Protein AF-A0A9W6W8W6-F1 (afdb_monomer)

Organism: Candida boidinii (NCBI:txid5477)

Solvent-accessible surface area (backbone atoms only — not comparable to full-atom values): 14394 Å² total; per-residue (Å²): 119,75,63,66,55,46,50,70,74,46,66,88,72,65,73,83,50,86,81,55,71,73,79,83,77,48,72,65,54,50,51,50,51,55,68,70,50,51,81,82,43,71,68,42,39,50,51,45,51,52,50,61,71,42,41,64,58,53,52,49,49,43,54,52,48,34,62,64,47,41,63,92,60,79,51,74,65,51,52,50,40,52,47,51,44,62,71,59,59,71,66,74,77,67,63,66,68,68,65,66,74,73,73,74,81,82,79,82,83,80,84,79,80,85,80,86,81,86,82,83,86,86,92,67,97,70,52,68,64,56,50,53,52,51,50,50,52,53,48,54,51,49,50,51,52,49,52,53,50,51,54,61,62,48,49,59,58,51,52,51,52,51,52,50,52,52,53,49,52,53,49,54,52,51,51,47,52,48,51,42,53,53,42,50,52,51,48,51,51,52,53,52,52,46,50,54,51,24,53,52,51,52,55,32,52,52,32,31,74,75,72,72,37,42,87,83,74,50,81,77,72,76,75,76,74,77,77,77,78,76,82,77,80,85,131

Mean predicted aligned error: 15.32 Å

Radius of gyration: 43.86 Å; Cα contacts (8 Å, |Δi|>4): 60; chains: 1; bounding box: 99×83×122 Å

InterPro domains:
  IPR028941 WHIM2 domain [PF15613] (19-52)

Sequence (235 aa):
MPIEKKLLEEKSNILLDCHDWGYIDTKEELDNLITSLSDLGEREKSLKKELLSLRAQINFSFVSRQKSLGIGIKSDDEIKLEKIINETVISESEDSSIEEENADELNDIVIISDEEEEESRPRTRRTKAVLNKRKRLVEEENERRAAKRAKRATKPAQRIAKREAKKKKQREHAEKRRLIEDSKKELELLRTSKTISSCSGWVNSLAINVFGATHYEGRPQPVKKASSKKKKSRR

Foldseek 3Di:
DVVVVLCVVVPPLRCPDPVSPDDDLDLVVLVVVLVPQDCPDPVSVVVSVVSVVCSVVVVVVSVVLCVLLVPPPDDPLLVVLVVLLVVLDDPPVVVVVLPPVPPPPPPPPDDDDDDDDDDDDDDDDPVPVVVVVVVVVVVVVVVVVVVVVVVVVVVVVVVVVVVVVSVVVVVVNVVSVVSSVVSVVVSVVVVVVSNVVSVQSVQQVVCCVPQVGGPPPPRDDPPPPPPPPPPDDDD

Secondary structure (DSSP, 8-state):
-HHHHHHHHHTT----SGGG-----SHHHHHHHHHHS-SSSHHHHHHHHHHHHHHHHHHHHHHHHHHHHTTT---HHHHHHHHHHHHT---GGGTGGGTGGGSSTT------------PPPPPSS-HHHHHHHHHHHHHHHHHHHHHHHHHHHHHHHHHHHHHHHHHHHHHHHHHHHHHHHHHHHHHHHHHHHHHHHHHHHHHHHHHHHHHSS-TTS-SPP--------------

Structure (mmCIF, N/CA/C/O backbone):
data_AF-A0A9W6W8W6-F1
#
_entry.id   AF-A0A9W6W8W6-F1
#
loop_
_atom_site.group_PDB
_atom_site.id
_atom_site.type_symbol
_atom_site.label_atom_id
_atom_site.label_alt_id
_atom_site.label_comp_id
_atom_site.label_asym_id
_atom_site.label_entity_id
_atom_site.label_seq_id
_atom_site.pdbx_PDB_ins_code
_atom_site.Cartn_x
_atom_site.Cartn_y
_atom_site.Cartn_z
_atom_site.occupancy
_atom_site.B_iso_or_equiv
_atom_site.auth_seq_id
_atom_site.auth_comp_id
_atom_site.auth_asym_id
_atom_site.auth_atom_id
_atom_site.pdbx_PDB_model_num
ATOM 1 N N . MET A 1 1 ? -30.446 32.645 13.410 1.00 52.03 1 MET A N 1
ATOM 2 C CA . MET A 1 1 ? -29.828 31.635 12.527 1.00 52.03 1 MET A CA 1
ATOM 3 C C . MET A 1 1 ? -29.232 30.523 13.389 1.00 52.03 1 MET A C 1
ATOM 5 O O . MET A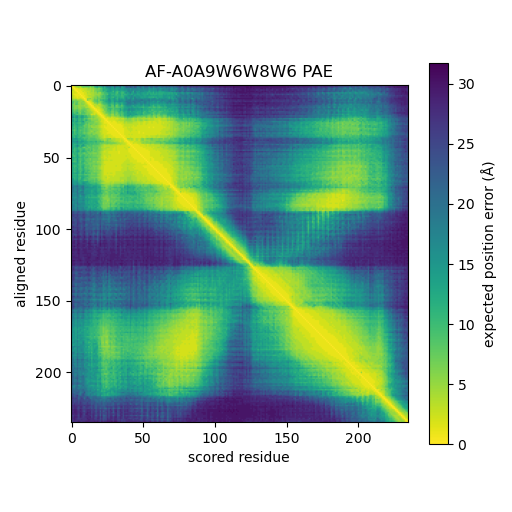 1 1 ? -28.206 30.749 14.014 1.00 52.03 1 MET A O 1
ATOM 9 N N . PRO A 1 2 ? -29.895 29.362 13.528 1.00 74.88 2 PRO A N 1
ATOM 10 C CA . PRO A 1 2 ? -29.457 28.299 14.447 1.00 74.88 2 PRO A CA 1
ATOM 11 C C . PRO A 1 2 ? -28.176 27.564 14.008 1.00 74.88 2 PRO A C 1
ATOM 13 O O . PRO A 1 2 ? -27.427 27.090 14.855 1.00 74.88 2 PRO A O 1
ATOM 16 N N . ILE A 1 3 ? -27.916 27.486 12.697 1.00 76.81 3 ILE A N 1
ATOM 17 C CA . ILE A 1 3 ? -26.790 26.729 12.117 1.00 76.81 3 ILE A CA 1
ATOM 18 C C . ILE A 1 3 ? -25.453 27.451 12.314 1.00 76.81 3 ILE A C 1
ATOM 20 O O . ILE A 1 3 ? -24.475 26.825 12.699 1.00 76.81 3 ILE A O 1
ATOM 24 N N . GLU A 1 4 ? -25.417 28.771 12.124 1.00 79.00 4 GLU A N 1
ATOM 25 C CA . GLU A 1 4 ? -24.202 29.583 12.306 1.00 79.00 4 GLU A CA 1
ATOM 26 C C . GLU A 1 4 ? -23.681 29.508 13.748 1.00 79.00 4 GLU A C 1
ATOM 28 O O . GLU A 1 4 ? -22.477 29.409 13.972 1.00 79.00 4 GLU A O 1
ATOM 33 N N . LYS A 1 5 ? -24.593 29.477 14.729 1.00 77.38 5 LYS A N 1
ATOM 34 C CA . LYS A 1 5 ? -24.242 29.318 16.145 1.00 77.38 5 LYS A CA 1
ATOM 35 C C . LYS A 1 5 ? -23.645 27.935 16.435 1.00 77.38 5 LYS A C 1
ATOM 37 O O . LYS A 1 5 ? -22.618 27.859 17.099 1.00 77.38 5 LYS A O 1
ATOM 42 N N . LYS A 1 6 ? -24.233 26.866 15.882 1.00 71.12 6 LYS A N 1
ATOM 43 C CA . LYS A 1 6 ? -23.664 25.509 15.967 1.00 71.12 6 LYS A CA 1
ATOM 44 C C . LYS A 1 6 ? -22.277 25.419 15.330 1.00 71.12 6 LYS A C 1
ATOM 46 O O . LYS A 1 6 ? -21.386 24.812 15.911 1.00 71.12 6 LYS A O 1
ATOM 51 N N . LEU A 1 7 ? -22.079 26.070 14.182 1.00 79.00 7 LEU A N 1
ATOM 52 C CA . LEU A 1 7 ? -20.792 26.098 13.480 1.00 79.00 7 LEU A CA 1
ATOM 53 C C . LEU A 1 7 ? -19.669 26.699 14.346 1.00 79.00 7 LEU A C 1
ATOM 55 O O . LEU A 1 7 ? -18.543 26.208 14.353 1.00 79.00 7 LEU A O 1
ATOM 59 N N . LEU A 1 8 ? -19.994 27.762 15.087 1.00 78.06 8 LEU A N 1
ATOM 60 C CA . LEU A 1 8 ? -19.076 28.451 15.997 1.00 78.06 8 LEU A CA 1
ATOM 61 C C . LEU A 1 8 ? -18.769 27.642 17.268 1.00 78.06 8 LEU A C 1
ATOM 63 O O . LEU A 1 8 ? -17.643 27.706 17.763 1.00 78.06 8 LEU A O 1
ATOM 67 N N . GLU A 1 9 ? -19.746 26.897 17.790 1.00 76.44 9 GLU A N 1
ATOM 68 C CA . GLU A 1 9 ? -19.611 26.114 19.027 1.00 76.44 9 GLU A CA 1
ATOM 69 C C . GLU A 1 9 ? -18.906 24.760 18.801 1.00 76.44 9 GLU A C 1
ATOM 71 O O . GLU A 1 9 ? -18.021 24.401 19.577 1.00 76.44 9 GLU A O 1
ATOM 76 N N . GLU A 1 10 ? -19.231 24.030 17.727 1.00 70.19 10 GLU A N 1
ATOM 77 C CA . GLU A 1 10 ? -18.771 22.644 17.489 1.00 70.19 10 GLU A CA 1
ATOM 78 C C . GLU A 1 10 ? -17.530 22.539 16.563 1.00 70.19 10 GLU A C 1
ATOM 80 O O . GLU A 1 10 ? -16.952 21.460 16.407 1.00 70.19 10 GLU A O 1
ATOM 85 N N . LYS A 1 11 ? -17.068 23.664 15.990 1.00 69.00 11 LYS A N 1
ATOM 86 C CA . LYS A 1 11 ? -15.881 23.807 15.116 1.00 69.00 11 LYS A CA 1
ATOM 87 C C . LYS A 1 11 ? -15.801 22.800 13.955 1.00 69.00 11 LYS A C 1
ATOM 89 O O . LYS A 1 11 ? -16.235 23.122 12.856 1.00 69.00 11 LYS A O 1
ATOM 94 N N . SER A 1 12 ? -15.173 21.637 14.155 1.00 63.88 12 SER A N 1
ATOM 95 C CA . SER A 1 12 ? -14.859 20.653 13.101 1.00 63.88 12 SER A CA 1
ATOM 96 C C . SER A 1 12 ? -15.750 19.411 13.112 1.00 63.88 12 SER A C 1
ATOM 98 O O . SER A 1 12 ? -15.731 18.664 12.142 1.00 63.88 12 SER A O 1
ATOM 100 N N . ASN A 1 13 ? -16.520 19.188 14.181 1.00 61.84 13 ASN A N 1
ATOM 101 C CA . ASN A 1 13 ? -17.310 17.966 14.377 1.00 61.84 13 ASN A CA 1
ATOM 102 C C . ASN A 1 13 ? -18.810 18.268 14.357 1.00 61.84 13 ASN A C 1
ATOM 104 O O . ASN A 1 13 ? -19.562 17.816 15.219 1.00 61.84 13 ASN A O 1
ATOM 108 N N . ILE A 1 14 ? -19.238 19.089 13.403 1.00 73.56 14 ILE A N 1
ATOM 109 C CA . ILE A 1 14 ? -20.645 19.449 13.277 1.00 73.56 14 ILE A CA 1
ATOM 110 C C . ILE A 1 14 ? -21.339 18.287 12.581 1.00 73.56 14 ILE A C 1
ATOM 112 O O . ILE A 1 14 ? -21.022 17.966 11.439 1.00 73.56 14 ILE A O 1
ATOM 116 N N . LEU A 1 15 ? -22.282 17.665 13.279 1.00 72.50 15 LEU A N 1
ATOM 117 C CA . LEU A 1 15 ? -23.102 16.591 12.729 1.00 72.50 15 LEU A CA 1
ATOM 118 C C . LEU A 1 15 ? -24.244 17.220 11.917 1.00 72.50 15 LEU A C 1
ATOM 120 O O . LEU A 1 15 ? -25.294 17.558 12.475 1.00 72.50 15 LEU A O 1
ATOM 124 N N . LEU A 1 16 ? -24.017 17.455 10.624 1.00 76.31 16 LEU A N 1
ATOM 125 C CA . LEU A 1 16 ? -24.992 18.051 9.705 1.00 76.31 16 LEU A CA 1
ATOM 126 C C . LEU A 1 16 ? -25.799 16.985 8.963 1.00 76.31 16 LEU A C 1
ATOM 128 O O . LEU A 1 16 ? -26.996 17.174 8.746 1.00 76.31 16 LEU A O 1
ATOM 132 N N . ASP A 1 17 ? -25.161 15.874 8.612 1.00 75.88 17 ASP A N 1
ATOM 133 C CA . ASP A 1 17 ? -25.745 14.774 7.858 1.00 75.88 17 ASP A CA 1
ATOM 134 C C . ASP A 1 17 ? -25.694 13.452 8.643 1.00 75.88 17 ASP A C 1
ATOM 136 O O . ASP A 1 17 ? -24.928 13.259 9.589 1.00 75.88 17 ASP A O 1
ATOM 140 N N . CYS A 1 18 ? -26.515 12.490 8.232 1.00 70.25 18 CYS A N 1
ATOM 141 C CA . CYS A 1 18 ? -26.500 11.124 8.749 1.00 70.25 18 CYS A CA 1
ATOM 142 C C . CYS A 1 18 ? -25.154 10.414 8.524 1.00 70.25 18 CYS A C 1
ATOM 144 O O . CYS A 1 18 ? -24.853 9.448 9.219 1.00 70.25 18 CYS A O 1
ATOM 146 N N . HIS A 1 19 ? -24.345 10.894 7.577 1.00 58.81 19 HIS A N 1
ATOM 147 C CA . HIS A 1 19 ? -23.001 10.386 7.293 1.00 58.81 19 HIS A CA 1
ATOM 148 C C . HIS A 1 19 ? -21.938 10.943 8.250 1.00 58.81 19 HIS A C 1
ATOM 150 O O . HIS A 1 19 ? -20.866 10.354 8.361 1.00 58.81 19 HIS A O 1
ATOM 156 N N . ASP A 1 20 ? -22.248 12.012 8.989 1.00 64.94 20 ASP A N 1
ATOM 157 C CA . ASP A 1 20 ? -21.331 12.594 9.976 1.00 64.94 20 ASP A CA 1
ATOM 158 C C . ASP A 1 20 ? -21.318 11.794 11.289 1.00 64.94 20 ASP A C 1
ATOM 160 O O . ASP A 1 20 ? -20.467 12.001 12.154 1.00 64.94 20 ASP A O 1
ATOM 164 N N . TRP A 1 21 ? -22.245 10.840 11.441 1.00 68.50 21 TRP A N 1
ATOM 165 C CA . TRP A 1 21 ? -22.268 9.899 12.556 1.00 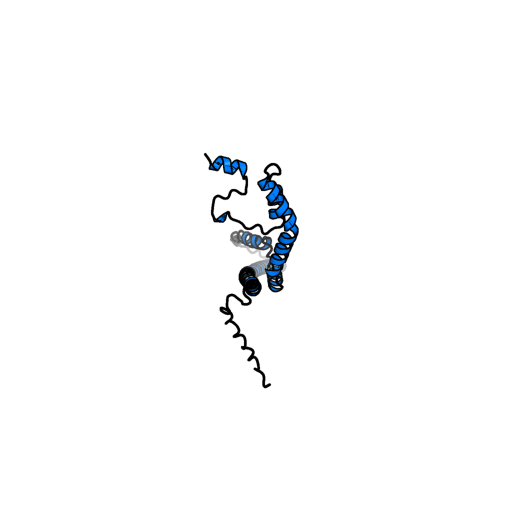68.50 21 TRP A CA 1
ATOM 166 C C . TRP A 1 21 ? -21.116 8.898 12.411 1.00 68.50 21 TRP A C 1
ATOM 168 O O . TRP A 1 21 ? -21.255 7.831 11.816 1.00 68.50 21 TRP A O 1
ATOM 178 N N . GLY A 1 22 ? -19.960 9.267 12.959 1.00 67.75 22 GLY A N 1
ATOM 179 C CA . GLY A 1 22 ? -18.769 8.424 13.021 1.00 67.75 22 GLY A CA 1
ATOM 180 C C . GLY A 1 22 ? -18.704 7.545 14.273 1.00 67.75 22 GLY A C 1
ATOM 181 O O . GLY A 1 22 ? -19.307 7.838 15.308 1.00 67.75 22 GLY A O 1
ATOM 182 N N . TYR A 1 23 ? -17.922 6.469 14.186 1.00 78.56 23 TYR A N 1
ATOM 183 C CA . TYR A 1 23 ? -17.499 5.681 15.344 1.00 78.56 23 TYR A CA 1
ATOM 184 C C . TYR A 1 23 ? -16.150 6.193 15.849 1.00 78.56 23 TYR A C 1
ATOM 186 O O . TYR A 1 23 ? -15.291 6.553 15.049 1.00 78.56 23 TYR A O 1
ATOM 194 N N . ILE A 1 24 ? -15.962 6.195 17.170 1.00 84.94 24 ILE A N 1
ATOM 195 C CA . ILE A 1 24 ? -14.654 6.440 17.786 1.00 84.94 24 ILE A CA 1
ATOM 196 C C . ILE A 1 24 ? -13.857 5.148 17.678 1.00 84.94 24 ILE A C 1
ATOM 198 O O . ILE A 1 24 ? -14.149 4.183 18.390 1.00 84.94 24 ILE A O 1
ATOM 202 N N . ASP A 1 25 ? -12.868 5.142 16.792 1.00 83.12 25 ASP A N 1
ATOM 203 C CA . ASP A 1 25 ? -12.072 3.950 16.482 1.00 83.12 25 ASP A CA 1
ATOM 204 C C . ASP A 1 25 ? -10.602 4.107 16.906 1.00 83.12 25 ASP A C 1
ATOM 206 O O . ASP A 1 25 ? -9.867 3.112 16.976 1.00 83.12 25 ASP A O 1
ATOM 210 N N . THR A 1 26 ? -10.167 5.327 17.246 1.00 87.94 26 THR A N 1
ATOM 211 C CA . THR A 1 26 ? -8.813 5.594 17.744 1.00 87.94 26 THR A CA 1
ATOM 212 C C . THR A 1 26 ? -8.789 5.990 19.221 1.00 87.94 26 THR A C 1
ATOM 214 O O . THR A 1 26 ? -9.735 6.537 19.791 1.00 87.94 26 THR A O 1
ATOM 217 N N . LYS A 1 27 ? -7.656 5.705 19.874 1.00 92.19 27 LYS A N 1
ATOM 218 C CA . LYS A 1 27 ? -7.427 6.101 21.273 1.00 92.19 27 LYS A CA 1
ATOM 219 C C . LYS A 1 27 ? -7.397 7.623 21.423 1.00 92.19 27 LYS A C 1
ATOM 221 O O . LYS A 1 27 ? -7.859 8.149 22.427 1.00 92.19 27 LYS A O 1
ATOM 226 N N . GLU A 1 28 ? -6.867 8.304 20.413 1.00 92.19 28 GLU A N 1
ATOM 227 C CA . GLU A 1 28 ? -6.744 9.759 20.372 1.00 92.19 28 GLU A CA 1
ATOM 228 C C . GLU A 1 28 ? -8.120 10.424 20.299 1.00 92.19 28 GLU A C 1
ATOM 230 O O . GLU A 1 28 ? -8.391 11.346 21.060 1.00 92.19 28 GLU A O 1
ATOM 235 N N . GLU A 1 29 ? -9.029 9.910 19.468 1.00 89.75 29 GLU A N 1
ATOM 236 C CA . GLU A 1 29 ? -10.419 10.380 19.416 1.00 89.75 29 GLU A CA 1
ATOM 237 C C . GLU A 1 29 ? -11.147 10.196 20.752 1.00 89.75 29 GLU A C 1
ATOM 239 O O . GLU A 1 29 ? -11.872 11.093 21.184 1.00 89.75 29 GLU A O 1
ATOM 244 N N . LEU A 1 30 ? -10.935 9.067 21.437 1.00 93.12 30 LEU A N 1
ATOM 245 C CA . LEU A 1 30 ? -11.512 8.839 22.764 1.00 93.12 30 LEU A CA 1
ATOM 246 C C . LEU A 1 30 ? -10.983 9.853 23.788 1.00 93.12 30 LEU A C 1
ATOM 248 O O . LEU A 1 30 ? -11.748 10.383 24.594 1.00 93.12 30 LEU A O 1
ATOM 252 N N . ASP A 1 31 ? -9.686 10.144 23.753 1.00 93.56 31 ASP A N 1
ATOM 253 C CA . ASP A 1 31 ? -9.069 11.124 24.646 1.00 93.56 31 ASP A CA 1
ATOM 254 C C . ASP A 1 31 ? -9.542 12.554 24.325 1.00 93.56 31 ASP A C 1
ATOM 256 O O . ASP A 1 31 ? -9.835 13.337 25.236 1.00 93.56 31 ASP A O 1
ATOM 260 N N . ASN A 1 32 ? -9.720 12.874 23.043 1.00 91.69 32 ASN A N 1
ATOM 261 C CA . ASN A 1 32 ? -10.315 14.130 22.588 1.00 91.69 32 ASN A CA 1
ATOM 262 C C . ASN A 1 32 ? -11.768 14.270 23.069 1.00 91.69 32 ASN A C 1
ATOM 264 O O . ASN A 1 32 ? -12.162 15.328 23.557 1.00 91.69 32 ASN A O 1
ATOM 268 N N . LEU A 1 33 ? -12.555 13.190 23.032 1.00 90.06 33 LEU A N 1
ATOM 269 C CA . LEU A 1 33 ? -13.905 13.189 23.591 1.00 90.06 33 LEU A CA 1
ATOM 270 C C . LEU A 1 33 ? -13.876 13.471 25.100 1.00 90.06 33 LEU A C 1
ATOM 272 O O . LEU A 1 33 ? -14.587 14.354 25.576 1.00 90.06 33 LEU A O 1
ATOM 276 N N . ILE A 1 34 ? -13.024 12.775 25.858 1.00 93.12 34 ILE A N 1
ATOM 277 C CA . ILE A 1 34 ? -12.916 12.949 27.318 1.00 93.12 34 ILE A CA 1
ATOM 278 C C . ILE A 1 34 ? -12.494 14.380 27.682 1.00 93.12 34 ILE A C 1
ATOM 280 O O . ILE A 1 34 ? -12.977 14.931 28.673 1.00 93.12 34 ILE A O 1
ATOM 284 N N . THR A 1 35 ? -11.596 14.980 26.898 1.00 92.94 35 THR A N 1
ATOM 285 C CA . THR A 1 35 ? -11.140 16.364 27.098 1.00 92.94 35 THR A CA 1
ATOM 286 C C . THR A 1 35 ? -12.181 17.402 26.685 1.00 92.94 35 THR A C 1
ATOM 288 O O . THR A 1 35 ? -12.246 18.450 27.321 1.00 92.94 35 THR A O 1
ATOM 291 N N . SER A 1 36 ? -13.028 17.109 25.693 1.00 90.62 36 SER A N 1
ATOM 292 C CA . SER A 1 36 ? -14.124 18.001 25.286 1.00 90.62 36 SER A CA 1
ATOM 293 C C . SER A 1 36 ? -15.278 18.085 26.295 1.00 90.62 36 SER A C 1
ATOM 295 O O . SER A 1 36 ? -16.007 19.074 26.294 1.00 90.62 36 SER A O 1
ATOM 297 N N . LEU A 1 37 ? -15.443 17.084 27.171 1.00 90.56 37 LEU A N 1
ATOM 298 C CA . LEU A 1 37 ? -16.492 17.084 28.196 1.00 90.56 37 LEU A CA 1
ATOM 299 C C . LEU A 1 37 ? -16.177 18.095 29.306 1.00 90.56 37 LEU A C 1
ATOM 301 O O . LEU A 1 37 ? -15.096 18.051 29.913 1.00 90.56 37 LEU A O 1
ATOM 305 N N . SER A 1 38 ? -17.137 18.977 29.609 1.00 88.75 38 SER A N 1
ATOM 306 C CA . SER A 1 38 ? -16.955 20.023 30.614 1.00 88.75 38 SER A CA 1
ATOM 307 C C . SER A 1 38 ? -17.013 19.463 32.038 1.00 88.75 38 SER A C 1
ATOM 309 O O . SER A 1 38 ? -17.735 18.514 32.347 1.00 88.75 38 SER A O 1
ATOM 311 N N . ASP A 1 39 ? -16.258 20.088 32.942 1.00 89.50 39 ASP A N 1
ATOM 312 C CA . ASP A 1 39 ? -16.245 19.721 34.365 1.00 89.50 39 ASP A CA 1
ATOM 313 C C . ASP A 1 39 ? -17.328 20.444 35.187 1.00 89.50 39 ASP A C 1
ATOM 315 O O . ASP A 1 39 ? -17.513 20.147 36.372 1.00 89.50 39 ASP A O 1
ATOM 319 N N . LEU A 1 40 ? -18.034 21.397 34.566 1.00 88.44 40 LEU A N 1
ATOM 320 C CA . LEU A 1 40 ? -19.011 22.271 35.220 1.00 88.44 40 LEU A CA 1
ATOM 321 C C . LEU A 1 40 ? -20.412 21.647 35.286 1.00 88.44 40 LEU A C 1
ATOM 323 O O . LEU A 1 40 ? -21.134 21.878 36.253 1.00 88.44 40 LEU A O 1
ATOM 327 N N . GLY A 1 41 ? -20.802 20.845 34.291 1.00 92.31 41 GLY A N 1
ATOM 328 C CA . GLY A 1 41 ? -22.102 20.173 34.274 1.00 92.31 41 GLY A CA 1
ATOM 329 C C . GLY A 1 41 ? -22.093 18.872 35.078 1.00 92.31 41 GLY A C 1
ATOM 330 O O . GLY A 1 41 ? -21.267 18.000 34.828 1.00 92.31 41 GLY A O 1
ATOM 331 N N . GLU A 1 42 ? -23.043 18.677 36.000 1.00 92.06 42 GLU A N 1
ATOM 332 C CA . GLU A 1 42 ? -23.135 17.439 36.800 1.00 92.06 42 GLU A CA 1
ATOM 333 C C . GLU A 1 42 ? -23.263 16.179 35.930 1.00 92.06 42 GLU A C 1
ATOM 335 O O . GLU A 1 42 ? -22.603 15.169 36.186 1.00 92.06 42 GLU A O 1
ATOM 340 N N . ARG A 1 43 ? -24.062 16.259 34.857 1.00 91.75 43 ARG A N 1
ATOM 341 C CA . ARG A 1 43 ? -24.253 15.164 33.896 1.00 91.75 43 ARG A CA 1
ATOM 342 C C . ARG A 1 43 ? -22.967 14.830 33.142 1.00 91.75 43 ARG A C 1
ATOM 344 O O . ARG A 1 43 ? -22.587 13.664 33.077 1.00 91.75 43 ARG A O 1
ATOM 351 N N . GLU A 1 44 ? -22.299 15.838 32.587 1.00 92.31 44 GLU A N 1
ATOM 352 C CA . GLU A 1 44 ? -21.053 15.656 31.831 1.00 92.31 44 GLU A CA 1
ATOM 353 C C . GLU A 1 44 ? -19.926 15.159 32.728 1.00 92.31 44 GLU A C 1
ATOM 355 O O . GLU A 1 44 ? -19.195 14.244 32.360 1.00 92.31 44 GLU A O 1
ATOM 360 N N . LYS A 1 45 ? -19.853 15.668 33.958 1.00 93.69 45 LYS A N 1
ATOM 361 C CA . LYS A 1 45 ? -18.912 15.211 34.976 1.00 93.69 45 LYS A CA 1
ATOM 362 C C . LYS A 1 45 ? -19.134 13.746 35.352 1.00 93.69 45 LYS A C 1
ATOM 364 O O . LYS A 1 45 ? -18.157 13.020 35.537 1.00 93.69 45 LYS A O 1
ATOM 369 N N . SER A 1 46 ? -20.388 13.298 35.470 1.00 95.38 46 SER A N 1
ATOM 370 C CA . SER A 1 46 ? -20.697 11.876 35.687 1.00 95.38 46 SER A CA 1
ATOM 371 C C . SER A 1 46 ? -20.244 11.031 34.498 1.00 95.38 46 SER A C 1
ATOM 373 O O . SER A 1 46 ? -19.509 10.062 34.680 1.00 95.38 46 SER A O 1
ATOM 375 N N . LEU A 1 47 ? -20.588 11.453 33.277 1.00 93.94 47 LEU A N 1
ATOM 376 C CA . LEU A 1 47 ? -20.202 10.762 32.046 1.00 93.94 47 LEU A CA 1
ATOM 377 C C . LEU A 1 47 ? -18.677 10.669 31.893 1.00 93.94 47 LEU A C 1
ATOM 379 O O . LEU A 1 47 ? -18.144 9.610 31.576 1.00 93.94 47 LEU A O 1
ATOM 383 N N . LYS A 1 48 ? -17.955 11.754 32.179 1.00 95.19 48 LYS A N 1
ATOM 384 C CA . LYS A 1 48 ? -16.491 11.805 32.136 1.00 95.19 48 LYS A CA 1
ATOM 385 C C . LYS A 1 48 ? -15.864 10.813 33.115 1.00 95.19 48 LYS A C 1
ATOM 387 O O . LYS A 1 48 ? -14.907 10.132 32.757 1.00 95.19 48 LYS A O 1
ATOM 392 N N . LYS A 1 49 ? -16.410 10.678 34.330 1.00 95.62 49 LYS A N 1
ATOM 393 C CA . LYS A 1 49 ? -15.953 9.676 35.311 1.00 95.62 49 LYS A CA 1
ATOM 394 C C . LYS A 1 49 ? -16.186 8.247 34.824 1.00 95.62 49 LYS A C 1
ATOM 396 O O . LYS A 1 49 ? -15.285 7.419 34.943 1.00 95.62 49 LYS A O 1
ATOM 401 N N . GLU A 1 50 ? -17.362 7.965 34.272 1.00 95.75 50 GLU A N 1
ATOM 402 C CA . GLU A 1 50 ? -17.685 6.648 33.712 1.00 95.75 50 GLU A CA 1
ATOM 403 C C . GLU A 1 50 ? -16.765 6.299 32.536 1.00 95.75 50 GLU A C 1
ATOM 405 O O . GLU A 1 50 ? -16.164 5.224 32.520 1.00 95.75 50 GLU A O 1
ATOM 410 N N . LEU A 1 51 ? -16.567 7.233 31.600 1.00 94.06 51 LEU A N 1
ATOM 411 C CA . LEU A 1 51 ? -15.646 7.062 30.476 1.00 94.06 51 LEU A CA 1
ATOM 412 C C . LEU A 1 51 ? -14.207 6.842 30.943 1.00 94.06 51 LEU A C 1
ATOM 414 O O . LEU A 1 51 ? -13.532 5.960 30.422 1.00 94.06 51 LEU A O 1
ATOM 418 N N . LEU A 1 52 ? -13.739 7.581 31.953 1.00 95.25 52 LEU A N 1
ATOM 419 C CA . LEU A 1 52 ? -12.413 7.366 32.538 1.00 95.25 52 LEU A CA 1
ATOM 420 C C . LEU A 1 52 ? -12.282 5.976 33.171 1.00 95.25 52 LEU A C 1
ATOM 422 O O . LEU A 1 52 ? -11.250 5.330 32.996 1.00 95.25 52 LEU A O 1
ATOM 426 N N . SER A 1 53 ? -13.325 5.494 33.852 1.00 96.56 53 SER A N 1
ATOM 427 C CA . SER A 1 53 ? -13.355 4.141 34.420 1.00 96.56 53 SER A CA 1
ATOM 428 C C . SER A 1 53 ? -13.315 3.056 33.339 1.00 96.56 53 SER A C 1
ATOM 430 O O . SER A 1 53 ? -12.655 2.034 33.516 1.00 96.56 53 SER A O 1
ATOM 432 N N . LEU A 1 54 ? -14.011 3.263 32.218 1.00 96.00 54 LEU A N 1
ATOM 433 C CA . LEU A 1 54 ?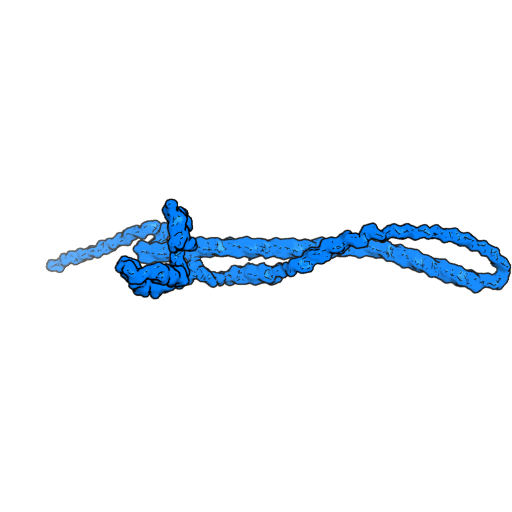 -14.085 2.304 31.112 1.00 96.00 54 LEU A CA 1
ATOM 434 C C . LEU A 1 54 ? -12.955 2.459 30.085 1.00 96.00 54 LEU A C 1
ATOM 436 O O . LEU A 1 54 ? -12.771 1.572 29.252 1.00 96.00 54 LEU A O 1
ATOM 440 N N . ARG A 1 55 ? -12.157 3.531 30.149 1.00 95.12 55 ARG A N 1
ATOM 441 C CA . ARG A 1 55 ? -11.112 3.865 29.166 1.00 95.12 55 ARG A CA 1
ATOM 442 C C . ARG A 1 55 ? -10.177 2.696 28.879 1.00 95.12 55 ARG A C 1
ATOM 444 O O . ARG A 1 55 ? -9.888 2.410 27.721 1.00 95.12 55 ARG A O 1
ATOM 451 N N . ALA A 1 56 ? -9.723 1.991 29.915 1.00 93.06 56 ALA A N 1
ATOM 452 C CA . ALA A 1 56 ? -8.833 0.842 29.753 1.00 93.06 56 ALA A CA 1
ATOM 453 C C . ALA A 1 56 ? -9.509 -0.320 29.003 1.00 93.06 56 ALA A C 1
ATOM 455 O O . ALA A 1 56 ? -8.907 -0.907 28.105 1.00 93.06 56 ALA A O 1
ATOM 456 N N . GLN A 1 57 ? -10.770 -0.616 29.329 1.00 93.75 57 GLN A N 1
ATOM 457 C CA . GLN A 1 57 ? -11.552 -1.665 28.674 1.00 93.75 57 GLN A CA 1
ATOM 458 C C . GLN A 1 57 ? -11.850 -1.312 27.212 1.00 93.75 57 GLN A C 1
ATOM 460 O O . GLN A 1 57 ? -11.695 -2.158 26.332 1.00 93.75 57 GLN A O 1
ATOM 465 N N . ILE A 1 58 ? -12.219 -0.059 26.942 1.00 92.62 58 ILE A N 1
ATOM 466 C CA . ILE A 1 58 ? -12.463 0.438 25.585 1.00 92.62 58 ILE A CA 1
ATOM 467 C C . ILE A 1 58 ? -11.165 0.369 24.769 1.00 92.62 58 ILE A C 1
ATOM 469 O O . ILE A 1 58 ? -11.151 -0.226 23.694 1.00 92.62 58 ILE A O 1
ATOM 473 N N . ASN A 1 59 ? -10.043 0.845 25.314 1.00 93.31 59 ASN A N 1
ATOM 474 C CA . ASN A 1 59 ? -8.737 0.758 24.656 1.00 93.31 59 ASN A CA 1
ATOM 475 C C . ASN A 1 59 ? -8.315 -0.687 24.367 1.00 93.31 59 ASN A C 1
ATOM 477 O O . ASN A 1 59 ? -7.761 -0.967 23.302 1.00 93.31 59 ASN A O 1
ATOM 481 N N . PHE A 1 60 ? -8.579 -1.610 25.292 1.00 91.56 60 PHE A N 1
ATOM 482 C CA . PHE A 1 60 ? -8.356 -3.034 25.064 1.00 91.56 60 PHE A CA 1
ATOM 483 C C . PHE A 1 60 ? -9.233 -3.558 23.921 1.00 91.56 60 PHE A C 1
ATOM 485 O O . PHE A 1 60 ? -8.743 -4.279 23.050 1.00 91.56 60 PHE A O 1
ATOM 492 N N . SER A 1 61 ? -10.505 -3.153 23.877 1.00 88.44 61 SER A N 1
ATOM 493 C CA . SER A 1 61 ? -11.419 -3.525 22.797 1.00 88.44 61 SER A CA 1
ATOM 494 C C . SER A 1 61 ? -10.954 -3.001 21.433 1.00 88.44 61 SER A C 1
ATOM 496 O O . SER A 1 61 ? -10.984 -3.760 20.466 1.00 88.44 61 SER A O 1
ATOM 498 N N . PHE A 1 62 ? -10.415 -1.776 21.360 1.00 89.62 62 PHE A N 1
ATOM 499 C CA . PHE A 1 62 ? -9.842 -1.214 20.134 1.00 89.62 62 PHE A CA 1
ATOM 500 C C . PHE A 1 62 ? -8.650 -2.025 19.641 1.00 89.62 62 PHE A C 1
ATOM 502 O O . PHE A 1 62 ? -8.623 -2.428 18.482 1.00 89.62 62 PHE A O 1
ATOM 509 N N . VAL A 1 63 ? -7.693 -2.332 20.521 1.00 88.88 63 VAL A N 1
ATOM 510 C CA . VAL A 1 63 ? -6.515 -3.136 20.156 1.00 88.88 63 VAL A CA 1
ATOM 511 C C . VAL A 1 63 ? -6.928 -4.544 19.726 1.00 88.88 63 VAL A C 1
ATOM 513 O O . VAL A 1 63 ? -6.428 -5.062 18.728 1.00 88.88 63 VAL A O 1
ATOM 516 N N . SER A 1 64 ? -7.867 -5.160 20.446 1.00 86.12 64 SER A N 1
ATOM 517 C CA . SER A 1 64 ? -8.401 -6.481 20.105 1.00 86.12 64 SER A CA 1
ATOM 518 C C . SER A 1 64 ? -9.086 -6.477 18.735 1.00 86.12 64 SER A C 1
ATOM 520 O O . SER A 1 64 ? -8.830 -7.356 17.908 1.00 86.12 64 SER A O 1
ATOM 522 N N . ARG A 1 65 ? -9.898 -5.451 18.451 1.00 83.81 6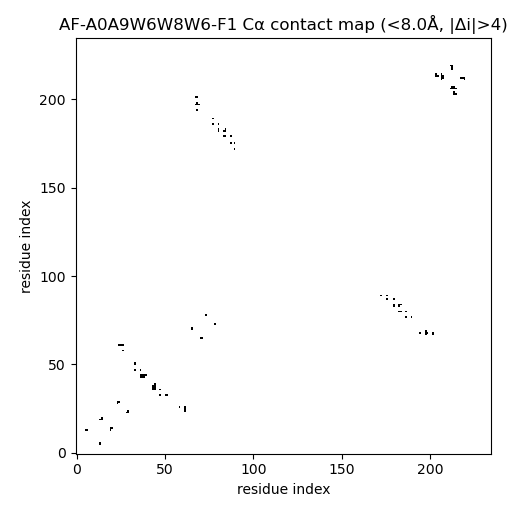5 ARG A N 1
ATOM 523 C CA . ARG A 1 65 ? -10.561 -5.264 17.156 1.00 83.81 65 ARG A CA 1
ATOM 524 C C . ARG A 1 65 ? -9.549 -5.014 16.042 1.00 83.81 65 ARG A C 1
ATOM 526 O O . ARG A 1 65 ? -9.626 -5.691 15.025 1.00 83.81 65 ARG A O 1
ATOM 533 N N . GLN A 1 66 ? -8.574 -4.126 16.236 1.00 85.19 66 GLN A N 1
ATOM 534 C CA . GLN A 1 66 ? -7.507 -3.869 15.261 1.00 85.19 66 GLN A CA 1
ATOM 535 C C . GLN A 1 66 ? -6.737 -5.147 14.924 1.00 85.19 66 GLN A C 1
ATOM 537 O O . GLN A 1 66 ? -6.545 -5.459 13.750 1.00 85.19 66 GLN A O 1
ATOM 542 N N . LYS A 1 67 ? -6.375 -5.932 15.946 1.00 84.62 67 LYS A N 1
ATOM 543 C CA . LYS A 1 67 ? -5.702 -7.222 15.771 1.00 84.62 67 LYS A CA 1
ATOM 544 C C . LYS A 1 67 ? -6.575 -8.228 15.021 1.00 84.62 67 LYS A C 1
ATOM 546 O O . LYS A 1 67 ? -6.081 -8.895 14.120 1.00 84.62 67 LYS A O 1
ATOM 551 N N . SER A 1 68 ? -7.857 -8.321 15.371 1.00 81.38 68 SER A N 1
ATOM 552 C CA . SER A 1 68 ? -8.804 -9.255 14.744 1.00 81.38 68 SER A CA 1
ATOM 553 C C . SER A 1 68 ? -9.096 -8.892 13.290 1.00 81.38 68 SER A C 1
ATOM 555 O O . SER A 1 68 ? -9.215 -9.772 12.447 1.00 81.38 68 SER A O 1
ATOM 557 N N . LEU A 1 69 ? -9.180 -7.595 12.988 1.00 79.56 69 LEU A N 1
ATOM 558 C CA . LEU A 1 69 ? -9.393 -7.102 11.632 1.00 79.56 69 LEU A CA 1
ATOM 559 C C . LEU A 1 69 ? -8.102 -7.086 10.797 1.00 79.56 69 LEU A C 1
ATOM 561 O O . LEU A 1 69 ? -8.164 -6.904 9.581 1.00 79.56 69 LEU A O 1
ATOM 565 N N . GLY A 1 70 ? -6.940 -7.278 11.429 1.00 79.50 70 GLY A N 1
ATOM 566 C CA . GLY A 1 70 ? -5.636 -7.180 10.778 1.00 79.50 70 GLY A CA 1
ATOM 567 C C . GLY A 1 70 ? -5.306 -5.760 10.311 1.00 79.50 70 GLY A C 1
ATOM 568 O O . GLY A 1 70 ? -4.506 -5.591 9.390 1.00 79.50 70 GLY A O 1
ATOM 569 N N . ILE A 1 71 ? -5.923 -4.739 10.917 1.00 78.19 71 ILE A N 1
ATOM 570 C CA . ILE A 1 71 ? -5.656 -3.334 10.594 1.00 78.19 71 ILE A CA 1
ATOM 571 C C . ILE A 1 71 ? -4.206 -3.036 10.983 1.00 78.19 71 ILE A C 1
ATOM 573 O O . ILE A 1 71 ? -3.812 -3.215 12.134 1.00 78.19 71 ILE A O 1
ATOM 577 N N . GLY A 1 72 ? -3.403 -2.615 10.005 1.00 75.31 72 GLY A N 1
ATOM 578 C CA . GLY A 1 72 ? -1.979 -2.315 10.185 1.00 75.31 72 GLY A CA 1
ATOM 579 C C . GLY A 1 72 ? -1.028 -3.507 10.021 1.00 75.31 72 GLY A C 1
ATOM 580 O O . GLY A 1 72 ? 0.179 -3.293 9.947 1.00 75.31 72 GLY A O 1
ATOM 581 N N . ILE A 1 73 ? -1.527 -4.743 9.897 1.00 82.94 73 ILE A N 1
ATOM 582 C CA . ILE A 1 73 ? -0.689 -5.918 9.614 1.00 82.94 73 ILE A CA 1
ATOM 583 C C . ILE A 1 73 ? -0.751 -6.189 8.116 1.00 82.94 73 ILE A C 1
ATOM 585 O O . ILE A 1 73 ? -1.775 -6.655 7.619 1.00 82.94 73 ILE A O 1
ATOM 589 N N . LYS A 1 74 ? 0.329 -5.908 7.384 1.00 86.00 74 LYS A N 1
ATOM 590 C CA . LYS A 1 74 ? 0.429 -6.258 5.960 1.00 86.00 74 LYS A CA 1
ATOM 591 C C . LYS A 1 74 ? 0.685 -7.759 5.813 1.00 86.00 74 LYS A C 1
ATOM 593 O O . LYS A 1 74 ? 1.455 -8.334 6.574 1.00 86.00 74 LYS A O 1
ATOM 598 N N . SER A 1 75 ? 0.006 -8.384 4.862 1.00 85.88 75 SER A N 1
ATOM 599 C CA . SER A 1 75 ? 0.272 -9.763 4.450 1.00 85.88 75 SER A CA 1
ATOM 600 C C . SER A 1 75 ? 1.585 -9.846 3.672 1.00 85.88 75 SER A C 1
ATOM 602 O O . SER A 1 75 ? 2.022 -8.860 3.075 1.00 85.88 75 SER A O 1
ATOM 604 N N . ASP A 1 76 ? 2.203 -11.026 3.646 1.00 88.19 76 ASP A N 1
ATOM 605 C CA . ASP A 1 76 ? 3.442 -11.246 2.893 1.00 88.19 76 ASP A CA 1
ATOM 606 C C . ASP A 1 76 ? 3.273 -10.916 1.405 1.00 88.19 76 ASP A C 1
ATOM 608 O O . ASP A 1 76 ? 4.201 -10.411 0.776 1.00 88.19 76 ASP A O 1
ATOM 612 N N . ASP A 1 77 ? 2.083 -11.146 0.850 1.00 87.75 77 ASP A N 1
ATOM 613 C CA . ASP A 1 77 ? 1.779 -10.860 -0.552 1.00 87.75 77 ASP A CA 1
ATOM 614 C C . ASP A 1 77 ? 1.603 -9.357 -0.811 1.00 87.75 77 ASP A C 1
ATOM 616 O O . ASP A 1 77 ? 2.154 -8.844 -1.783 1.00 87.75 77 ASP A O 1
ATOM 620 N N . GLU A 1 78 ? 0.971 -8.612 0.108 1.00 89.31 78 GLU A N 1
ATOM 621 C CA . GLU A 1 78 ? 0.959 -7.140 0.061 1.00 89.31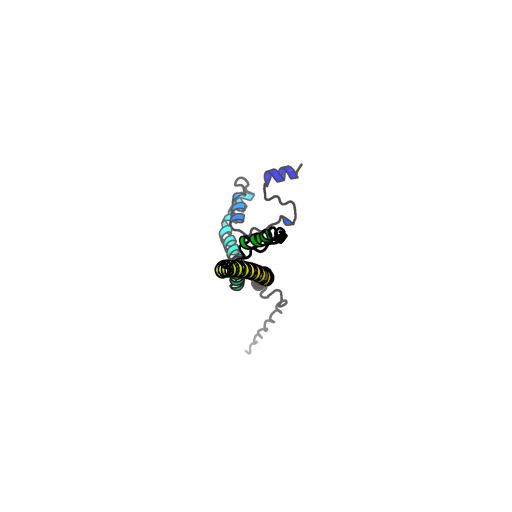 78 GLU A CA 1
ATOM 622 C C . GLU A 1 78 ? 2.388 -6.577 0.103 1.00 89.31 78 GLU A C 1
ATOM 624 O O . GLU A 1 78 ? 2.719 -5.671 -0.658 1.00 89.31 78 GLU A O 1
ATOM 629 N N . ILE A 1 79 ? 3.261 -7.139 0.947 1.00 92.00 79 ILE A N 1
ATOM 630 C CA . ILE A 1 79 ? 4.665 -6.713 1.046 1.00 92.00 79 ILE A CA 1
ATOM 631 C C . ILE A 1 79 ? 5.428 -7.025 -0.249 1.00 92.00 79 ILE A C 1
ATOM 633 O O . ILE A 1 79 ? 6.223 -6.201 -0.700 1.00 92.00 79 ILE A O 1
ATOM 637 N N . LYS A 1 80 ? 5.213 -8.196 -0.862 1.00 92.00 80 LYS A N 1
ATOM 638 C CA . LYS A 1 80 ? 5.840 -8.557 -2.146 1.00 92.00 80 LYS A CA 1
ATOM 639 C C . LYS A 1 80 ? 5.401 -7.618 -3.266 1.00 92.00 80 LYS A C 1
ATOM 641 O O . LYS A 1 80 ? 6.254 -7.131 -4.001 1.00 92.00 80 LYS A O 1
ATOM 646 N N . LEU A 1 81 ? 4.105 -7.328 -3.374 1.00 91.06 81 LEU A N 1
ATOM 647 C CA . LEU A 1 81 ? 3.574 -6.420 -4.393 1.00 91.06 81 LEU A CA 1
ATOM 648 C C . LEU A 1 81 ? 4.083 -4.989 -4.194 1.00 91.06 81 LEU A C 1
ATOM 650 O O . LEU A 1 81 ? 4.495 -4.350 -5.157 1.00 91.06 81 LEU A O 1
ATOM 654 N N . GLU A 1 82 ? 4.147 -4.503 -2.950 1.00 90.62 82 GLU A N 1
ATOM 655 C CA . GLU A 1 82 ? 4.757 -3.202 -2.645 1.00 90.62 82 GLU A CA 1
ATOM 656 C C . GLU A 1 82 ? 6.244 -3.160 -3.030 1.00 90.62 82 GLU A C 1
ATOM 658 O O . GLU A 1 82 ? 6.702 -2.157 -3.576 1.00 90.62 82 GLU A O 1
ATOM 663 N N . LYS A 1 83 ? 6.998 -4.247 -2.810 1.00 92.88 83 LYS A N 1
ATOM 664 C CA . LYS A 1 83 ? 8.394 -4.350 -3.266 1.00 92.88 83 LYS A CA 1
ATOM 665 C C . LYS A 1 83 ? 8.501 -4.298 -4.785 1.00 92.88 83 LYS A C 1
ATOM 667 O O . LYS A 1 83 ? 9.288 -3.505 -5.283 1.00 92.88 83 LYS A O 1
ATOM 672 N N . ILE A 1 84 ? 7.678 -5.060 -5.509 1.00 90.31 84 ILE A N 1
ATOM 673 C CA . ILE A 1 84 ? 7.656 -5.041 -6.979 1.00 90.31 84 ILE A CA 1
ATOM 674 C C . ILE A 1 84 ? 7.366 -3.626 -7.480 1.00 90.31 84 ILE A C 1
ATOM 676 O O . ILE A 1 84 ? 8.086 -3.125 -8.338 1.00 90.31 84 ILE A O 1
ATOM 680 N N . ILE A 1 85 ? 6.362 -2.949 -6.918 1.00 91.31 85 ILE A N 1
ATOM 681 C CA . ILE A 1 85 ? 6.014 -1.574 -7.298 1.00 91.31 85 ILE A CA 1
ATOM 682 C C . ILE A 1 85 ? 7.189 -0.623 -7.047 1.00 91.31 85 ILE A C 1
ATOM 684 O O . ILE A 1 85 ? 7.497 0.183 -7.918 1.00 91.31 85 ILE A O 1
ATOM 688 N N . ASN A 1 86 ? 7.861 -0.733 -5.898 1.00 89.38 86 ASN A N 1
ATOM 689 C CA . ASN A 1 86 ? 8.983 0.136 -5.536 1.00 89.38 86 ASN A CA 1
ATOM 690 C C . ASN A 1 86 ? 10.249 -0.136 -6.367 1.00 89.38 86 ASN A C 1
ATOM 692 O O . ASN A 1 86 ? 10.960 0.797 -6.725 1.00 89.38 86 ASN A O 1
ATOM 696 N N . GLU A 1 87 ? 10.531 -1.397 -6.692 1.00 88.25 87 GLU A N 1
ATOM 697 C CA . GLU A 1 87 ? 11.679 -1.795 -7.518 1.00 88.25 87 GLU A CA 1
ATOM 698 C C . GLU A 1 87 ? 11.471 -1.452 -8.997 1.00 88.25 87 GLU A C 1
ATOM 700 O O . GLU A 1 87 ? 12.425 -1.149 -9.712 1.00 88.25 87 GLU A O 1
ATOM 705 N N . THR A 1 88 ? 10.223 -1.477 -9.468 1.00 84.00 88 THR A N 1
ATOM 706 C CA . THR A 1 88 ? 9.879 -1.170 -10.863 1.00 84.00 88 THR A CA 1
ATOM 707 C C . THR A 1 88 ? 9.685 0.320 -11.131 1.00 84.00 88 THR A C 1
ATOM 709 O O . THR A 1 88 ? 9.422 0.672 -12.283 1.00 84.00 88 THR A O 1
ATOM 712 N N . VAL A 1 89 ? 9.853 1.200 -10.128 1.00 74.88 89 VAL A N 1
ATOM 713 C CA . VAL A 1 89 ? 9.770 2.659 -10.303 1.00 74.88 89 VAL A CA 1
ATOM 714 C C . VAL A 1 89 ? 10.765 3.097 -11.371 1.00 74.88 89 VAL A C 1
ATOM 716 O O . VAL A 1 89 ? 11.981 3.104 -11.190 1.00 74.88 89 VAL A O 1
ATOM 719 N N . ILE A 1 90 ? 10.208 3.459 -12.518 1.00 63.12 90 ILE A N 1
ATOM 720 C CA . ILE A 1 90 ? 10.922 4.079 -13.619 1.00 63.12 90 ILE A CA 1
ATOM 721 C C . ILE A 1 90 ? 11.225 5.505 -13.164 1.00 63.12 90 ILE A C 1
ATOM 723 O O . ILE A 1 90 ? 10.294 6.265 -12.900 1.00 63.12 90 ILE A O 1
ATOM 727 N N . SER A 1 91 ? 12.500 5.875 -13.069 1.00 63.00 91 SER A N 1
ATOM 728 C CA . SER A 1 91 ? 12.885 7.274 -12.894 1.00 63.00 91 SER A CA 1
ATOM 729 C C . SER A 1 91 ? 12.288 8.088 -14.045 1.00 63.00 91 SER A C 1
ATOM 731 O O . SER A 1 91 ? 12.701 7.930 -15.193 1.00 63.00 91 SER A O 1
ATOM 733 N N . GLU A 1 92 ? 11.317 8.959 -13.753 1.00 57.88 92 GLU A N 1
ATOM 734 C CA . GLU A 1 92 ? 10.655 9.836 -14.739 1.00 57.88 92 GLU A CA 1
ATOM 735 C C . GLU A 1 92 ? 11.646 10.709 -15.536 1.00 57.88 92 GLU A C 1
ATOM 737 O O . GLU A 1 92 ? 11.308 11.223 -16.598 1.00 57.88 92 GLU A O 1
ATOM 742 N N . SER A 1 93 ? 12.896 10.827 -15.077 1.00 54.19 93 SER A N 1
ATOM 743 C CA . SER A 1 93 ? 13.976 11.544 -15.758 1.00 54.19 93 SER A CA 1
ATOM 744 C C . SER A 1 93 ? 14.479 10.895 -17.057 1.00 54.19 93 SER A C 1
ATOM 746 O O . SER A 1 93 ? 15.171 11.562 -17.820 1.00 54.19 93 SER A O 1
ATOM 748 N N . GLU A 1 94 ? 14.194 9.613 -17.318 1.00 56.12 94 GLU A N 1
ATOM 749 C CA . GLU A 1 94 ? 14.634 8.940 -18.558 1.00 56.12 94 GLU A CA 1
ATOM 750 C C . GLU A 1 94 ? 13.651 9.102 -19.731 1.00 56.12 94 GLU A C 1
ATOM 752 O O . GLU A 1 94 ? 14.033 8.894 -20.882 1.00 56.12 94 GLU A O 1
ATOM 757 N N . ASP A 1 95 ? 12.398 9.488 -19.470 1.00 53.53 95 ASP A N 1
ATOM 758 C CA . ASP A 1 95 ? 11.367 9.611 -20.513 1.00 53.53 95 ASP A CA 1
ATOM 759 C C . ASP A 1 95 ? 11.439 10.969 -21.238 1.00 53.53 95 ASP A C 1
ATOM 761 O O . ASP A 1 95 ? 11.195 11.060 -22.441 1.00 53.53 95 ASP A O 1
ATOM 765 N N . SER A 1 96 ? 11.861 12.029 -20.538 1.00 51.66 96 SER A N 1
ATOM 766 C CA . SER A 1 96 ? 11.965 13.389 -21.092 1.00 51.66 96 SER A CA 1
ATOM 767 C C . SER A 1 96 ? 13.109 13.567 -22.096 1.00 51.66 96 SER A C 1
ATOM 769 O O . SER A 1 96 ? 13.045 14.437 -22.959 1.00 51.66 96 SER A O 1
ATOM 771 N N . SER A 1 97 ? 14.132 12.711 -22.060 1.00 53.34 97 SER A N 1
ATOM 772 C CA . SER A 1 97 ? 15.283 12.788 -22.975 1.00 53.34 97 SER A CA 1
ATOM 773 C C . SER A 1 97 ? 14.991 12.220 -24.374 1.00 53.34 97 SER A C 1
ATOM 775 O O . SER A 1 97 ? 15.804 12.349 -25.286 1.00 53.34 97 SER A O 1
ATOM 777 N N . ILE A 1 98 ? 13.828 11.591 -24.580 1.00 53.78 98 ILE A N 1
ATOM 778 C CA . ILE A 1 98 ? 13.476 10.912 -25.837 1.00 53.78 98 ILE A CA 1
ATOM 779 C C . ILE A 1 98 ? 12.772 11.854 -26.834 1.00 53.78 98 ILE A C 1
ATOM 781 O O . ILE A 1 98 ? 12.729 11.553 -28.038 1.00 53.78 98 ILE A O 1
ATOM 785 N N . GLU A 1 99 ? 12.230 12.979 -26.365 1.00 55.62 99 GLU A N 1
ATOM 786 C CA . GLU A 1 99 ? 11.494 13.942 -27.194 1.00 55.62 99 GLU A CA 1
ATOM 787 C C . GLU A 1 99 ? 12.404 14.983 -27.869 1.00 55.62 99 GLU A C 1
ATOM 789 O O . GLU A 1 99 ? 12.118 15.381 -29.001 1.00 55.62 99 GLU A O 1
ATOM 794 N N . GLU A 1 100 ? 13.538 15.344 -27.258 1.00 54.69 100 GLU A N 1
ATOM 795 C CA . GLU A 1 100 ? 14.423 16.414 -27.754 1.00 54.69 100 GLU A CA 1
ATOM 796 C C . GLU A 1 100 ? 15.275 16.026 -28.981 1.00 54.69 100 GLU A C 1
ATOM 798 O O . GLU A 1 100 ? 15.600 16.882 -29.800 1.00 54.69 100 GLU A O 1
ATOM 803 N N . GLU A 1 101 ? 15.570 14.739 -29.210 1.00 53.03 101 GLU A N 1
ATOM 804 C CA . GLU A 1 101 ? 16.406 14.308 -30.352 1.00 53.03 101 GLU A CA 1
ATOM 805 C C . GLU A 1 101 ? 15.715 14.404 -31.734 1.00 53.03 101 GLU A C 1
ATOM 807 O O . GLU A 1 101 ? 16.331 14.114 -32.761 1.00 53.03 101 GLU A O 1
ATOM 812 N N . ASN A 1 102 ? 14.435 14.789 -31.801 1.00 51.62 102 ASN A N 1
ATOM 813 C CA . ASN A 1 102 ? 13.703 14.906 -33.070 1.00 51.62 102 ASN A CA 1
ATOM 814 C C . ASN A 1 102 ? 13.936 16.241 -33.807 1.00 51.62 102 ASN A C 1
ATOM 816 O O . ASN A 1 102 ? 13.539 16.354 -34.968 1.00 51.62 102 ASN A O 1
ATOM 820 N N . ALA A 1 103 ? 14.546 17.247 -33.172 1.00 53.78 103 ALA A N 1
ATOM 821 C CA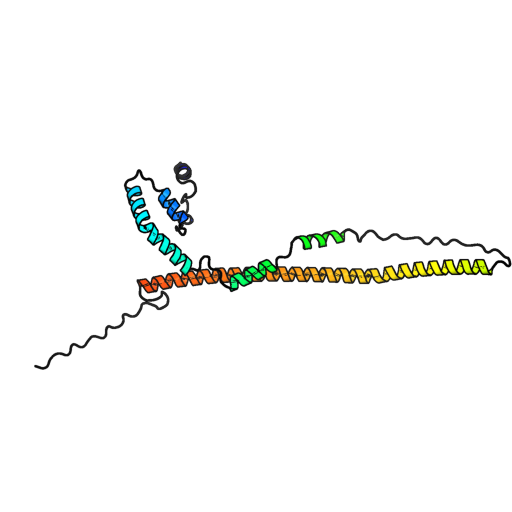 . ALA A 1 103 ? 14.662 18.586 -33.757 1.00 53.78 103 ALA A CA 1
ATOM 822 C C . ALA A 1 103 ? 15.815 18.742 -34.776 1.00 53.78 103 ALA A C 1
ATOM 824 O O . ALA A 1 103 ? 15.727 19.590 -35.663 1.00 53.78 103 ALA A O 1
ATOM 825 N N . ASP A 1 104 ? 16.855 17.902 -34.722 1.00 53.53 104 ASP A N 1
ATOM 826 C CA . ASP A 1 104 ? 18.123 18.177 -35.425 1.00 53.53 104 ASP A CA 1
ATOM 827 C C . ASP A 1 104 ? 18.313 17.479 -36.791 1.00 53.53 104 ASP A C 1
ATOM 829 O O . ASP A 1 104 ? 19.298 17.736 -37.485 1.00 53.53 104 ASP A O 1
ATOM 833 N N . GLU A 1 105 ? 17.401 16.609 -37.248 1.00 53.97 105 GLU A N 1
ATOM 834 C CA . GLU A 1 105 ? 17.637 15.802 -38.467 1.00 53.97 105 GLU A CA 1
ATOM 835 C C . GLU A 1 105 ? 17.151 16.410 -39.802 1.00 53.97 105 GLU A C 1
ATOM 837 O O . GLU A 1 105 ? 17.348 15.790 -40.854 1.00 53.97 105 GLU A O 1
ATOM 842 N N . LEU A 1 106 ? 16.568 17.615 -39.805 1.00 53.59 106 LEU A N 1
ATOM 843 C CA . LEU A 1 106 ? 15.998 18.242 -41.013 1.00 53.59 106 LEU A CA 1
ATOM 844 C C . LEU A 1 106 ? 16.940 19.186 -41.791 1.00 53.59 106 LEU A C 1
ATOM 846 O O . LEU A 1 106 ? 16.559 19.636 -42.868 1.00 53.59 106 LEU A O 1
ATOM 850 N N . ASN A 1 107 ? 18.167 19.454 -41.324 1.00 50.34 107 ASN A N 1
ATOM 851 C CA . ASN A 1 107 ? 18.976 20.576 -41.841 1.00 50.34 107 ASN A CA 1
ATOM 852 C C . ASN A 1 107 ? 20.165 20.246 -42.772 1.00 50.34 107 ASN A C 1
ATOM 854 O O . ASN A 1 107 ? 20.929 21.148 -43.099 1.00 50.34 107 ASN A O 1
ATOM 858 N N . ASP A 1 108 ? 20.346 19.006 -43.243 1.00 48.19 108 ASP A N 1
ATOM 859 C CA . ASP A 1 108 ? 21.612 18.605 -43.899 1.00 48.19 108 ASP A CA 1
ATOM 860 C C . ASP A 1 108 ? 21.466 18.158 -45.375 1.00 48.19 108 ASP A C 1
ATOM 862 O O . ASP A 1 108 ? 21.942 17.094 -45.787 1.00 48.19 108 ASP A O 1
ATOM 866 N N . ILE A 1 109 ? 20.802 18.984 -46.197 1.00 48.66 109 ILE A N 1
ATOM 867 C CA . ILE A 1 109 ? 20.876 18.930 -47.672 1.00 48.66 109 ILE A CA 1
ATOM 868 C C . ILE A 1 109 ? 21.644 20.167 -48.158 1.00 48.66 109 ILE A C 1
ATOM 870 O O . ILE A 1 109 ? 21.068 21.158 -48.592 1.00 48.66 109 ILE A O 1
ATOM 874 N N . VAL A 1 110 ? 22.976 20.108 -48.089 1.00 45.66 110 VAL A N 1
ATOM 875 C CA . VAL A 1 110 ? 23.857 21.040 -48.809 1.00 45.66 110 VAL A CA 1
ATOM 876 C C . VAL A 1 110 ? 24.250 20.387 -50.134 1.00 45.66 110 VAL A C 1
ATOM 878 O O . VAL A 1 110 ? 25.031 19.431 -50.183 1.00 45.66 110 VAL A O 1
ATOM 881 N N . ILE A 1 111 ? 23.652 20.882 -51.217 1.00 44.12 111 ILE A N 1
ATOM 882 C CA . ILE A 1 111 ? 23.969 20.526 -52.602 1.00 44.12 111 ILE A CA 1
ATOM 883 C C . ILE A 1 111 ? 25.306 21.194 -52.942 1.00 44.12 111 ILE A C 1
ATOM 885 O O . ILE A 1 111 ? 25.371 22.400 -53.148 1.00 44.12 111 ILE A O 1
ATOM 889 N N . ILE A 1 112 ? 26.390 20.417 -52.954 1.00 45.94 112 ILE A N 1
ATOM 890 C CA . ILE A 1 112 ? 27.694 20.876 -53.449 1.00 45.94 112 ILE A CA 1
ATOM 891 C C . ILE A 1 112 ? 27.689 20.673 -54.965 1.00 45.94 112 ILE A C 1
ATOM 893 O O . ILE A 1 112 ? 27.708 19.531 -55.428 1.00 45.94 112 ILE A O 1
ATOM 897 N N . SER A 1 113 ? 27.612 21.785 -55.695 1.00 44.59 113 SER A N 1
ATOM 898 C CA . SER A 1 113 ? 27.801 21.873 -57.144 1.00 44.59 113 SER A CA 1
ATOM 899 C C . SER A 1 113 ? 29.259 21.542 -57.479 1.00 44.59 113 SER A C 1
ATOM 901 O O . SER A 1 113 ? 30.160 22.203 -56.970 1.00 44.59 113 SER A O 1
ATOM 903 N N . ASP A 1 114 ? 29.476 20.489 -58.272 1.00 43.34 114 ASP A N 1
ATOM 904 C CA . ASP A 1 114 ? 30.771 20.150 -58.882 1.00 43.34 114 ASP A CA 1
ATOM 905 C C . ASP A 1 114 ? 30.978 21.133 -60.048 1.00 43.34 114 ASP A C 1
ATOM 907 O O . ASP A 1 114 ? 30.221 21.115 -61.018 1.00 43.34 114 ASP A O 1
ATOM 911 N N . GLU A 1 115 ? 31.947 22.037 -59.916 1.00 46.47 115 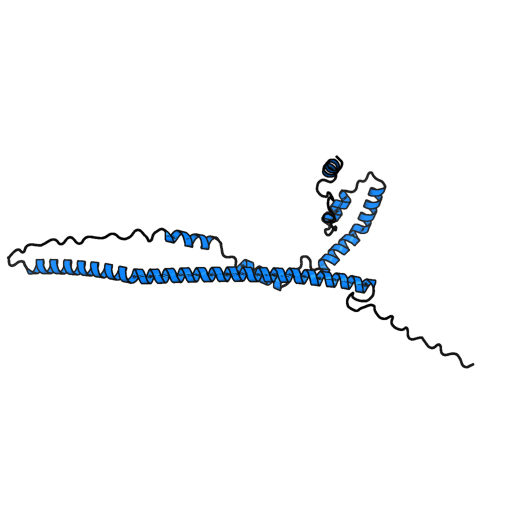GLU A N 1
ATOM 912 C CA . GLU A 1 115 ? 32.356 22.990 -60.951 1.00 46.47 115 GLU A CA 1
ATOM 913 C C . GLU A 1 115 ? 33.576 22.383 -61.668 1.00 46.47 115 GLU A C 1
ATOM 915 O O . GLU A 1 115 ? 34.651 22.245 -61.085 1.00 46.47 115 GLU A O 1
ATOM 920 N N . GLU A 1 116 ? 33.371 21.895 -62.896 1.00 46.16 116 GLU A N 1
ATOM 921 C CA . GLU A 1 116 ? 34.403 21.263 -63.727 1.00 46.16 116 GLU A CA 1
ATOM 922 C C . GLU A 1 116 ? 35.330 22.328 -64.341 1.00 46.16 116 GLU A C 1
ATOM 924 O O . GLU A 1 116 ? 34.933 23.074 -65.234 1.00 46.16 116 GLU A O 1
ATOM 929 N N . GLU A 1 117 ? 36.585 22.387 -63.887 1.00 48.47 117 GLU A N 1
ATOM 930 C CA . GLU A 1 117 ? 37.637 23.230 -64.474 1.00 48.47 117 GLU A CA 1
ATOM 931 C C . GLU A 1 117 ? 38.372 22.488 -65.615 1.00 48.47 117 GLU A C 1
ATOM 933 O O . GLU A 1 117 ? 39.027 21.459 -65.410 1.00 48.47 117 GLU A O 1
ATOM 938 N N . GLU A 1 118 ? 38.278 23.015 -66.842 1.00 49.72 118 GLU A N 1
ATOM 939 C CA . GLU A 1 118 ? 38.992 22.524 -68.029 1.00 49.72 118 GLU A CA 1
ATOM 940 C C . GLU A 1 118 ? 40.488 22.907 -68.005 1.00 49.72 118 GLU A C 1
ATOM 942 O O . GLU A 1 118 ? 40.872 24.045 -68.280 1.00 49.72 118 GLU A O 1
ATOM 947 N N . GLU A 1 119 ? 41.379 21.941 -67.756 1.00 47.88 119 GLU A N 1
ATOM 948 C CA . GLU A 1 119 ? 42.830 22.153 -67.878 1.00 47.88 119 GLU A CA 1
ATOM 949 C C . GLU A 1 119 ? 43.359 21.939 -69.312 1.00 47.88 119 GLU A C 1
ATOM 951 O O . GLU A 1 119 ? 43.378 20.829 -69.864 1.00 47.88 119 GLU A O 1
ATOM 956 N N . SER A 1 120 ? 43.905 23.018 -69.879 1.00 54.78 120 SER A N 1
ATOM 957 C CA . SER A 1 120 ? 44.685 23.057 -71.122 1.00 54.78 120 SER A CA 1
ATOM 958 C C . SER A 1 120 ? 46.067 22.373 -70.996 1.00 54.78 120 SER A C 1
ATOM 960 O O . SER A 1 120 ? 46.719 22.381 -69.953 1.00 54.78 120 SER A O 1
ATOM 962 N N . ARG A 1 121 ? 46.539 21.727 -72.076 1.00 47.16 121 ARG A N 1
ATOM 963 C CA . ARG A 1 121 ? 47.751 20.873 -72.095 1.00 47.16 121 ARG A CA 1
ATOM 964 C C . ARG A 1 121 ? 49.025 21.645 -72.488 1.00 47.16 121 ARG A C 1
ATOM 966 O O . ARG A 1 121 ? 49.049 22.195 -73.587 1.00 47.16 121 ARG A O 1
ATOM 973 N N . PRO A 1 122 ? 50.149 21.534 -71.748 1.00 49.19 122 PRO A N 1
ATOM 974 C CA . PRO A 1 122 ? 51.462 21.940 -72.250 1.00 49.19 122 PRO A CA 1
ATOM 975 C C . PRO A 1 122 ? 52.296 20.758 -72.790 1.00 49.19 122 PRO A C 1
ATOM 977 O O . PRO A 1 122 ? 52.405 19.693 -72.178 1.00 49.19 122 PRO A O 1
ATOM 980 N N . ARG A 1 123 ? 52.941 20.972 -73.946 1.00 54.25 123 ARG A N 1
ATOM 981 C CA . ARG A 1 123 ? 53.972 20.105 -74.554 1.00 54.25 123 ARG A CA 1
ATOM 982 C C . ARG A 1 123 ? 55.341 20.387 -73.914 1.00 54.25 123 ARG A C 1
ATOM 984 O O . ARG A 1 123 ? 55.797 21.520 -73.985 1.00 54.25 123 ARG A O 1
ATOM 991 N N . THR A 1 124 ? 56.009 19.365 -73.355 1.00 54.59 124 THR A N 1
ATOM 992 C CA . THR A 1 124 ? 57.477 19.074 -73.392 1.00 54.59 124 THR A CA 1
ATOM 993 C C . THR A 1 124 ? 57.904 18.104 -72.267 1.00 54.59 124 THR A C 1
ATOM 995 O O . THR A 1 124 ? 57.165 17.846 -71.323 1.00 54.59 124 THR A O 1
ATOM 998 N N . ARG A 1 125 ? 59.101 17.509 -72.406 1.00 55.34 125 ARG A N 1
ATOM 999 C CA . ARG A 1 125 ? 59.665 16.262 -71.820 1.00 55.34 125 ARG A CA 1
ATOM 1000 C C . ARG A 1 125 ? 59.777 16.146 -70.275 1.00 55.34 125 ARG A C 1
ATOM 1002 O O . ARG A 1 125 ? 60.447 15.239 -69.790 1.00 55.34 125 ARG A O 1
ATOM 1009 N N . ARG A 1 126 ? 59.088 16.989 -69.495 1.00 54.19 126 ARG A N 1
ATOM 1010 C CA . ARG A 1 126 ? 58.981 16.950 -68.014 1.00 54.19 126 ARG A CA 1
ATOM 1011 C C . ARG A 1 126 ? 57.698 16.231 -67.540 1.00 54.19 126 ARG A C 1
ATOM 1013 O O . ARG A 1 126 ? 57.148 16.519 -66.482 1.00 54.19 126 ARG A O 1
ATOM 1020 N N . THR A 1 127 ? 57.199 15.299 -68.353 1.00 60.09 127 THR A N 1
ATOM 1021 C CA . THR A 1 127 ? 55.823 14.769 -68.316 1.00 60.09 127 THR A CA 1
ATOM 1022 C C . THR A 1 127 ? 55.547 13.749 -67.208 1.00 60.09 127 THR A C 1
ATOM 1024 O O . THR A 1 127 ? 54.416 13.662 -66.736 1.00 60.09 127 THR A O 1
ATOM 1027 N N . LYS A 1 128 ? 56.550 12.989 -66.745 1.00 64.19 128 LYS A N 1
ATOM 1028 C CA . LYS A 1 128 ? 56.336 11.911 -65.756 1.00 64.19 128 LYS A CA 1
ATOM 1029 C C . LYS A 1 128 ? 55.973 12.424 -64.355 1.00 64.19 128 LYS A C 1
ATOM 1031 O O . LYS A 1 128 ? 55.104 11.848 -63.709 1.00 64.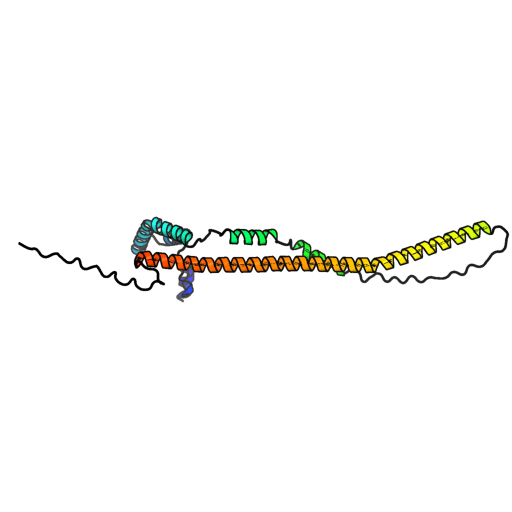19 128 LYS A O 1
ATOM 1036 N N . ALA A 1 129 ? 56.594 13.513 -63.898 1.00 69.75 129 ALA A N 1
ATOM 1037 C CA . ALA A 1 129 ? 56.313 14.087 -62.577 1.00 69.75 129 ALA A CA 1
ATOM 1038 C C . ALA A 1 129 ? 54.916 14.731 -62.513 1.00 69.75 129 ALA A C 1
ATOM 1040 O O . ALA A 1 129 ? 54.194 14.544 -61.535 1.00 69.75 129 ALA A O 1
ATOM 1041 N N . VAL A 1 130 ? 54.505 15.416 -63.586 1.00 74.50 130 VAL A N 1
ATOM 1042 C CA . VAL A 1 130 ? 53.164 16.014 -63.713 1.00 74.50 130 VAL A CA 1
ATOM 1043 C C . VAL A 1 130 ? 52.085 14.929 -63.795 1.00 74.50 130 VAL A C 1
ATOM 1045 O O . VAL A 1 130 ? 51.069 15.030 -63.113 1.00 74.50 130 VAL A O 1
ATOM 1048 N N . LEU A 1 131 ? 52.330 13.842 -64.539 1.00 74.25 131 LEU A N 1
ATOM 1049 C CA . LEU A 1 131 ? 51.426 12.685 -64.585 1.00 74.25 131 LEU A CA 1
ATOM 1050 C C . LEU A 1 131 ? 51.249 12.021 -63.214 1.00 74.25 131 LEU A C 1
ATOM 1052 O O . LEU A 1 131 ? 50.124 11.696 -62.850 1.00 74.25 131 LEU A O 1
ATOM 1056 N N . ASN A 1 132 ? 52.322 11.846 -62.439 1.00 79.12 132 ASN A N 1
ATOM 1057 C CA . ASN A 1 132 ? 52.222 11.273 -61.093 1.00 79.12 132 ASN A CA 1
ATOM 1058 C C . ASN A 1 132 ? 51.488 12.204 -60.115 1.00 79.12 132 ASN A C 1
ATOM 1060 O O . ASN A 1 132 ? 50.700 11.720 -59.307 1.00 79.12 132 ASN A O 1
ATOM 1064 N N . LYS A 1 133 ? 51.692 13.527 -60.208 1.00 81.62 133 LYS A N 1
ATOM 1065 C CA . LYS A 1 133 ? 50.941 14.507 -59.405 1.00 81.62 133 LYS A CA 1
ATOM 1066 C C . LYS A 1 133 ? 49.446 14.473 -59.740 1.00 81.62 133 LYS A C 1
ATOM 1068 O O . LYS A 1 133 ? 48.627 14.409 -58.832 1.00 81.62 133 LYS A O 1
ATOM 1073 N N . ARG A 1 134 ? 49.096 14.425 -61.030 1.00 80.88 134 ARG A N 1
ATOM 1074 C CA . ARG A 1 134 ? 47.704 14.301 -61.487 1.00 80.88 134 ARG A CA 1
ATOM 1075 C C . ARG A 1 134 ? 47.068 12.976 -61.059 1.00 80.88 134 ARG A C 1
ATOM 1077 O O . ARG A 1 134 ? 45.928 12.976 -60.623 1.00 80.88 134 ARG A O 1
ATOM 1084 N N . LYS A 1 135 ? 47.806 11.861 -61.124 1.00 84.81 135 LYS A N 1
ATOM 1085 C CA . LYS A 1 135 ? 47.328 10.558 -60.629 1.00 84.81 135 LYS A CA 1
ATOM 1086 C C . LYS A 1 135 ? 47.008 10.589 -59.134 1.00 84.81 135 LYS A C 1
ATOM 1088 O O . LYS A 1 135 ? 45.944 10.117 -58.769 1.00 84.81 135 LYS A O 1
ATOM 1093 N N . ARG A 1 136 ? 47.869 11.193 -58.304 1.00 83.81 136 ARG A N 1
ATOM 1094 C CA . ARG A 1 136 ? 47.615 11.343 -56.858 1.00 83.81 136 ARG A CA 1
ATOM 1095 C C . ARG A 1 136 ? 46.381 12.191 -56.561 1.00 83.81 136 ARG A C 1
ATOM 1097 O O . ARG A 1 136 ? 45.589 11.800 -55.722 1.00 83.81 136 ARG A O 1
ATOM 1104 N N . LEU A 1 137 ? 46.197 13.306 -57.273 1.00 85.25 137 LEU A N 1
ATOM 1105 C CA . LEU A 1 137 ? 45.011 14.156 -57.102 1.00 85.25 137 LEU A CA 1
ATOM 1106 C C . LEU A 1 137 ? 43.717 13.417 -57.478 1.00 85.25 137 LEU A C 1
ATOM 1108 O O . LEU A 1 137 ? 42.734 13.489 -56.751 1.00 85.25 137 LEU A O 1
ATOM 1112 N N . VAL A 1 138 ? 43.731 12.656 -58.577 1.00 85.19 138 VAL A N 1
ATOM 1113 C CA . VAL A 1 138 ? 42.580 11.839 -59.000 1.00 85.19 138 VAL A CA 1
ATOM 1114 C C . VAL A 1 138 ? 42.308 10.692 -58.018 1.00 85.19 138 VAL A C 1
ATOM 1116 O O . VAL A 1 138 ? 41.154 10.354 -57.763 1.00 85.19 138 VAL A O 1
ATOM 1119 N N . GLU A 1 139 ? 43.352 10.079 -57.463 1.00 86.81 139 GLU A N 1
ATOM 1120 C CA . GLU A 1 139 ? 43.239 9.029 -56.445 1.00 86.81 139 GLU A CA 1
ATOM 1121 C C . GLU A 1 139 ? 42.656 9.581 -55.135 1.00 86.81 139 GLU A C 1
ATOM 1123 O O . GLU A 1 139 ? 41.673 9.038 -54.639 1.00 86.81 139 GLU A O 1
ATOM 1128 N N . GLU A 1 140 ? 43.147 10.726 -54.658 1.00 88.75 140 GLU A N 1
ATOM 1129 C CA . GLU A 1 140 ? 42.636 11.428 -53.473 1.00 88.75 140 GLU A CA 1
ATOM 1130 C C . GLU A 1 140 ? 41.170 11.869 -53.641 1.00 88.75 140 GLU A C 1
ATOM 1132 O O . GLU A 1 140 ? 40.346 11.724 -52.733 1.00 88.75 140 GLU A O 1
ATOM 1137 N N . GLU A 1 141 ? 40.791 12.360 -54.824 1.00 88.25 141 GLU A N 1
ATOM 1138 C CA . GLU A 1 141 ? 39.403 12.720 -55.117 1.00 88.25 141 GLU A CA 1
ATOM 1139 C C . GLU A 1 141 ? 38.485 11.485 -55.152 1.00 88.25 141 GLU A C 1
ATOM 1141 O O . GLU A 1 141 ? 37.371 11.513 -54.612 1.00 88.25 141 GLU A O 1
ATOM 1146 N N . ASN A 1 142 ? 38.960 10.374 -55.723 1.00 85.31 142 ASN A N 1
ATOM 1147 C CA . ASN A 1 142 ? 38.243 9.101 -55.721 1.00 85.31 142 ASN A CA 1
ATOM 1148 C C . ASN A 1 142 ? 38.096 8.528 -54.308 1.00 85.31 142 ASN A C 1
ATOM 1150 O O . ASN A 1 142 ? 37.005 8.074 -53.959 1.00 85.31 142 ASN A O 1
ATOM 1154 N N . GLU A 1 143 ? 39.128 8.610 -53.469 1.00 87.88 143 GLU A N 1
ATOM 1155 C CA . GLU A 1 143 ? 39.062 8.239 -52.053 1.00 87.88 143 GLU A CA 1
ATOM 1156 C C . GLU A 1 143 ? 38.061 9.117 -51.295 1.00 87.88 143 GLU A C 1
ATOM 1158 O O . GLU A 1 143 ? 37.217 8.607 -50.553 1.00 87.88 143 GLU A O 1
ATOM 1163 N N . ARG A 1 144 ? 38.050 10.434 -51.542 1.00 87.62 144 ARG A N 1
ATOM 1164 C CA . ARG A 1 144 ? 37.076 11.360 -50.943 1.00 87.62 144 ARG A CA 1
ATOM 1165 C C . ARG A 1 144 ? 35.643 11.050 -51.389 1.00 87.62 144 ARG A C 1
ATOM 1167 O O . ARG A 1 144 ? 34.721 11.087 -50.566 1.00 87.62 144 ARG A O 1
ATOM 1174 N N . ARG A 1 145 ? 35.421 10.727 -52.668 1.00 86.44 145 ARG A N 1
ATOM 1175 C CA . ARG A 1 145 ? 34.109 10.312 -53.206 1.00 86.44 145 ARG A CA 1
ATOM 1176 C C . ARG A 1 145 ? 33.681 8.951 -52.648 1.00 86.44 145 ARG A C 1
ATOM 1178 O O . ARG A 1 145 ? 32.522 8.805 -52.251 1.00 86.44 145 ARG A O 1
ATOM 1185 N N . ALA A 1 146 ? 34.599 7.993 -52.536 1.00 85.50 146 ALA A N 1
ATOM 1186 C CA . ALA A 1 146 ? 34.359 6.691 -51.919 1.00 85.50 146 ALA A CA 1
ATOM 1187 C C . ALA A 1 146 ? 34.010 6.829 -50.429 1.00 85.50 146 ALA A C 1
ATOM 1189 O O . ALA A 1 146 ? 33.013 6.263 -49.985 1.00 85.50 146 ALA A O 1
ATOM 1190 N N . ALA A 1 147 ? 34.724 7.671 -49.678 1.00 83.88 147 ALA A N 1
ATOM 1191 C CA . ALA A 1 147 ? 34.432 7.963 -48.276 1.00 83.88 147 ALA A CA 1
ATOM 1192 C C . ALA A 1 147 ? 33.061 8.641 -48.091 1.00 83.88 147 ALA A C 1
ATOM 1194 O O . ALA A 1 147 ? 32.305 8.283 -47.185 1.00 83.88 147 ALA A O 1
ATOM 1195 N N . LYS A 1 148 ? 32.685 9.587 -48.969 1.00 83.81 148 LYS A N 1
ATOM 1196 C CA . LYS A 1 148 ? 31.337 10.191 -48.973 1.00 83.81 148 LYS A CA 1
ATOM 1197 C C . LYS A 1 148 ? 30.250 9.145 -49.262 1.00 83.81 148 LYS A C 1
ATOM 1199 O O . LYS A 1 148 ? 29.219 9.153 -48.590 1.00 83.81 148 LYS A O 1
ATOM 1204 N N . ARG A 1 149 ? 30.470 8.235 -50.221 1.00 80.88 149 ARG A N 1
ATOM 1205 C CA . ARG A 1 149 ? 29.538 7.134 -50.536 1.00 80.88 149 ARG A CA 1
ATOM 1206 C C . ARG A 1 149 ? 29.423 6.135 -49.383 1.00 80.88 149 ARG A C 1
ATOM 1208 O O . ARG A 1 149 ? 28.306 5.787 -49.018 1.00 80.88 149 ARG A O 1
ATOM 1215 N N . ALA A 1 150 ? 30.535 5.766 -48.748 1.00 76.75 150 ALA A N 1
ATOM 1216 C CA . ALA A 1 150 ? 30.550 4.895 -47.574 1.00 76.75 150 ALA A CA 1
ATOM 1217 C C . ALA A 1 150 ? 29.761 5.503 -46.400 1.00 76.75 150 ALA A C 1
ATOM 1219 O O . ALA A 1 150 ? 28.902 4.836 -45.831 1.00 76.75 150 ALA A O 1
ATOM 1220 N N . LYS A 1 151 ? 29.949 6.799 -46.103 1.00 77.19 151 LYS A N 1
ATOM 1221 C CA . LYS A 1 151 ? 29.157 7.516 -45.082 1.00 77.19 151 LYS A CA 1
ATOM 1222 C C . LYS A 1 151 ? 27.665 7.586 -45.432 1.00 77.19 151 LYS A C 1
ATOM 1224 O O . LYS A 1 151 ? 26.821 7.489 -44.549 1.00 77.19 151 LYS A O 1
ATOM 1229 N N . ARG A 1 152 ? 27.312 7.763 -46.710 1.00 76.50 152 ARG A N 1
ATOM 1230 C CA . ARG A 1 152 ? 25.907 7.759 -47.162 1.00 76.50 152 ARG A CA 1
ATOM 1231 C C . ARG A 1 152 ? 25.273 6.368 -47.089 1.00 76.50 152 ARG A C 1
ATOM 1233 O O . ARG A 1 152 ? 24.084 6.287 -46.816 1.00 76.50 152 ARG A O 1
ATOM 1240 N N . ALA A 1 153 ? 26.050 5.302 -47.281 1.00 72.75 153 ALA A N 1
ATOM 1241 C CA . ALA A 1 153 ? 25.577 3.923 -47.171 1.00 72.75 153 ALA A CA 1
ATOM 1242 C C . ALA A 1 153 ? 25.354 3.481 -45.711 1.00 72.75 153 ALA A C 1
ATOM 1244 O O . ALA A 1 153 ? 24.432 2.716 -45.440 1.00 72.75 153 ALA A O 1
ATOM 1245 N N . THR A 1 154 ? 26.143 3.984 -44.755 1.00 69.88 154 THR A N 1
ATOM 1246 C CA . THR A 1 154 ? 26.008 3.626 -43.330 1.00 69.88 154 THR A CA 1
ATOM 1247 C C . THR A 1 154 ? 24.929 4.423 -42.588 1.00 69.88 154 THR A C 1
ATOM 1249 O O . THR A 1 154 ? 24.337 3.902 -41.642 1.00 69.88 154 THR A O 1
ATOM 1252 N N . LYS A 1 155 ? 24.610 5.651 -43.028 1.00 78.19 155 LYS A N 1
ATOM 1253 C CA . LYS A 1 155 ? 23.574 6.512 -42.419 1.00 78.19 155 LYS A CA 1
ATOM 1254 C C . LYS A 1 155 ? 22.181 5.845 -42.324 1.00 78.19 155 LYS A C 1
ATOM 1256 O O . LYS A 1 155 ? 21.597 5.887 -41.242 1.00 78.19 155 LYS A O 1
ATOM 1261 N N . PRO A 1 156 ? 21.631 5.203 -43.378 1.00 83.00 156 PRO A N 1
ATOM 1262 C CA . PRO A 1 156 ? 20.335 4.522 -43.299 1.00 83.00 156 PRO A CA 1
ATOM 1263 C C . PRO A 1 156 ? 20.326 3.365 -42.299 1.00 83.00 156 PRO A C 1
ATOM 1265 O O . PRO A 1 156 ? 19.402 3.262 -41.498 1.00 83.00 156 PRO A O 1
ATOM 1268 N N . ALA A 1 157 ? 21.376 2.536 -42.293 1.00 81.75 157 ALA A N 1
ATOM 1269 C CA . ALA A 1 157 ? 21.496 1.417 -41.361 1.00 81.75 157 ALA A CA 1
ATOM 1270 C C . ALA A 1 157 ? 21.558 1.900 -39.901 1.00 81.75 157 ALA A C 1
ATOM 1272 O O . ALA A 1 157 ? 20.868 1.361 -39.039 1.00 81.75 157 ALA A O 1
ATOM 1273 N N . GLN A 1 158 ? 22.309 2.973 -39.630 1.00 84.00 158 GLN A N 1
ATOM 1274 C CA . GLN A 1 158 ? 22.376 3.589 -38.300 1.00 84.00 158 GLN A CA 1
ATOM 1275 C C . GLN A 1 158 ? 21.035 4.195 -37.866 1.00 84.00 158 GLN A C 1
ATOM 1277 O O . GLN A 1 158 ? 20.644 4.043 -36.711 1.00 84.00 158 GLN A O 1
ATOM 1282 N N . ARG A 1 159 ? 20.300 4.844 -38.778 1.00 81.44 159 ARG A N 1
ATOM 1283 C CA . ARG A 1 159 ? 18.954 5.376 -38.500 1.00 81.44 159 ARG A CA 1
ATOM 1284 C C . ARG A 1 159 ? 17.958 4.273 -38.161 1.00 81.44 159 ARG A C 1
ATOM 1286 O O . ARG A 1 159 ? 17.196 4.415 -37.207 1.00 81.44 159 ARG A O 1
ATOM 1293 N N . ILE A 1 160 ? 17.980 3.171 -38.911 1.00 84.94 160 ILE A N 1
ATOM 1294 C CA . ILE A 1 160 ? 17.126 2.007 -38.648 1.00 84.94 160 ILE A CA 1
ATOM 1295 C C . ILE A 1 160 ? 17.463 1.416 -37.274 1.00 84.94 160 ILE A C 1
ATOM 1297 O O . ILE A 1 160 ? 16.562 1.275 -36.451 1.00 84.94 160 ILE A O 1
ATOM 1301 N N . ALA A 1 161 ? 18.748 1.196 -36.976 1.00 86.62 161 ALA A N 1
ATOM 1302 C CA . ALA A 1 161 ? 19.193 0.678 -35.681 1.00 86.62 161 ALA A CA 1
ATOM 1303 C C . ALA A 1 161 ? 18.790 1.591 -34.507 1.00 86.62 161 ALA A C 1
ATOM 1305 O O . ALA A 1 161 ? 18.277 1.111 -33.495 1.00 86.62 161 ALA A O 1
ATOM 1306 N N . LYS A 1 162 ? 18.943 2.917 -34.646 1.00 86.69 162 LYS A N 1
ATOM 1307 C CA . LYS A 1 162 ? 18.484 3.892 -33.639 1.00 86.69 162 LYS A CA 1
ATOM 1308 C C . LYS A 1 162 ? 16.969 3.830 -33.431 1.00 86.69 162 LYS A C 1
ATOM 1310 O O . LYS A 1 162 ? 16.501 3.816 -32.293 1.00 86.69 162 LYS A O 1
ATOM 1315 N N . ARG A 1 163 ? 16.191 3.751 -34.516 1.00 87.06 163 ARG A N 1
ATOM 1316 C CA . ARG A 1 163 ? 14.724 3.666 -34.451 1.00 87.06 163 ARG A CA 1
ATOM 1317 C C . ARG A 1 163 ? 14.255 2.372 -33.789 1.00 87.06 163 ARG A C 1
ATOM 1319 O O . ARG A 1 163 ? 13.303 2.401 -33.011 1.00 87.06 163 ARG A O 1
ATOM 1326 N N . GLU A 1 164 ? 14.906 1.251 -34.082 1.00 91.12 164 GLU A N 1
ATOM 1327 C CA . GLU A 1 164 ? 14.621 -0.036 -33.444 1.00 91.12 164 GLU A CA 1
ATOM 1328 C C . GLU A 1 164 ? 14.979 -0.025 -31.957 1.00 91.12 164 GLU A C 1
ATOM 1330 O O . GLU A 1 164 ? 14.157 -0.440 -31.140 1.00 91.12 164 GLU A O 1
ATOM 1335 N N . ALA A 1 165 ? 16.134 0.535 -31.583 1.00 89.19 165 ALA A N 1
ATOM 1336 C CA . ALA A 1 165 ? 16.523 0.698 -30.184 1.00 89.19 165 ALA A CA 1
ATOM 1337 C C . ALA A 1 165 ? 15.524 1.574 -29.405 1.00 89.19 165 ALA A C 1
ATOM 1339 O O . ALA A 1 165 ? 15.109 1.201 -28.308 1.00 89.19 165 ALA A O 1
ATOM 1340 N N . LYS A 1 166 ? 15.065 2.690 -29.989 1.00 87.50 166 LYS A N 1
ATOM 1341 C CA . LYS A 1 166 ? 14.033 3.558 -29.391 1.00 87.50 166 LYS A CA 1
ATOM 1342 C C . LYS A 1 166 ? 12.700 2.826 -29.219 1.00 87.50 166 LYS A C 1
ATOM 1344 O O . LYS A 1 166 ? 12.120 2.868 -28.138 1.00 87.50 166 LYS A O 1
ATOM 1349 N N . LYS A 1 167 ? 12.242 2.092 -30.240 1.00 90.69 167 LYS A N 1
ATOM 1350 C CA . LYS A 1 167 ? 11.029 1.258 -30.139 1.00 90.69 167 LYS A CA 1
ATOM 1351 C C . LYS A 1 167 ? 11.159 0.179 -29.065 1.00 90.69 167 LYS A C 1
ATOM 1353 O O . LYS A 1 167 ? 10.185 -0.092 -28.370 1.00 90.69 167 LYS A O 1
ATOM 1358 N N . LYS A 1 168 ? 12.335 -0.439 -28.931 1.00 90.94 168 LYS A N 1
ATOM 1359 C CA . LYS A 1 168 ? 12.598 -1.447 -27.900 1.00 90.94 168 LYS A CA 1
ATOM 1360 C C . LYS A 1 168 ? 12.495 -0.840 -26.499 1.00 90.94 168 LYS A C 1
ATOM 1362 O O . LYS A 1 168 ? 11.728 -1.355 -25.697 1.00 90.94 168 LYS A O 1
ATOM 1367 N N . LYS A 1 169 ? 13.146 0.304 -26.256 1.00 89.19 169 LYS A N 1
ATOM 1368 C CA . LYS A 1 169 ? 13.027 1.042 -24.986 1.00 89.19 169 LYS A CA 1
ATOM 1369 C C . LYS A 1 169 ? 11.575 1.404 -24.667 1.00 89.19 169 LYS A C 1
ATOM 1371 O O . LYS A 1 169 ? 11.100 1.124 -23.576 1.00 89.19 169 LYS A O 1
ATOM 1376 N N . GLN A 1 170 ? 10.836 1.955 -25.632 1.00 87.88 170 GLN A N 1
ATOM 1377 C CA . GLN A 1 170 ? 9.422 2.306 -25.437 1.00 87.88 170 GLN A CA 1
ATOM 1378 C C . GLN A 1 170 ? 8.556 1.095 -25.065 1.00 87.88 170 GLN A C 1
ATOM 1380 O O . GLN A 1 170 ? 7.681 1.210 -24.210 1.00 87.88 170 GLN A O 1
ATOM 1385 N N . ARG A 1 171 ? 8.806 -0.072 -25.675 1.00 91.06 171 ARG A N 1
ATOM 1386 C CA . ARG A 1 171 ? 8.123 -1.321 -25.306 1.00 91.06 171 ARG A CA 1
ATOM 1387 C C . ARG A 1 171 ? 8.472 -1.758 -23.885 1.00 91.06 171 ARG A C 1
ATOM 1389 O O . ARG A 1 171 ? 7.559 -2.043 -23.124 1.00 91.06 171 ARG A O 1
ATOM 1396 N N . GLU A 1 172 ? 9.750 -1.730 -23.512 1.00 90.19 172 GLU A N 1
ATOM 1397 C CA . GLU A 1 172 ? 10.202 -2.067 -22.153 1.00 90.19 172 GLU A CA 1
ATOM 1398 C C . GLU A 1 172 ? 9.580 -1.136 -21.094 1.00 90.19 172 GLU A C 1
ATOM 1400 O O . GLU A 1 172 ? 9.116 -1.602 -20.055 1.00 90.19 172 GLU A O 1
ATOM 1405 N N . HIS A 1 173 ? 9.497 0.173 -21.360 1.00 87.19 173 HIS A N 1
ATOM 1406 C CA . HIS A 1 173 ? 8.815 1.118 -20.467 1.00 87.19 173 HIS A CA 1
ATOM 1407 C C . HIS A 1 173 ? 7.310 0.845 -20.374 1.00 87.19 173 HIS A C 1
ATOM 1409 O O . HIS A 1 173 ? 6.754 0.859 -19.275 1.00 87.19 173 HIS A O 1
ATOM 1415 N N . ALA A 1 174 ? 6.644 0.572 -21.500 1.00 89.44 174 ALA A N 1
ATOM 1416 C CA . ALA A 1 174 ? 5.222 0.240 -21.510 1.00 89.44 174 ALA A CA 1
ATOM 1417 C C . ALA A 1 174 ? 4.929 -1.056 -20.732 1.00 89.44 174 ALA A C 1
ATOM 1419 O O . ALA A 1 174 ? 3.969 -1.106 -19.965 1.00 89.44 174 ALA A O 1
ATOM 1420 N N . GLU A 1 175 ? 5.774 -2.080 -20.875 1.00 91.81 175 GLU A N 1
ATOM 1421 C CA . GLU A 1 175 ? 5.672 -3.337 -20.125 1.00 91.81 175 GLU A CA 1
ATOM 1422 C C . GLU A 1 175 ? 5.859 -3.121 -18.619 1.00 91.81 175 GLU A C 1
ATOM 1424 O O . GLU A 1 175 ? 5.050 -3.609 -17.831 1.00 91.81 175 GLU A O 1
ATOM 1429 N N . LYS A 1 176 ? 6.854 -2.325 -18.207 1.00 90.19 176 LYS A N 1
ATOM 1430 C CA . LYS A 1 176 ? 7.051 -1.959 -16.793 1.00 90.19 176 LYS A CA 1
ATOM 1431 C C . LYS A 1 176 ? 5.852 -1.198 -16.220 1.00 90.19 176 LYS A C 1
ATOM 1433 O O . LYS A 1 176 ? 5.393 -1.522 -15.128 1.00 90.19 176 LYS A O 1
ATOM 1438 N N . ARG A 1 177 ? 5.305 -0.222 -16.956 1.00 89.69 177 ARG A N 1
ATOM 1439 C CA . ARG A 1 177 ? 4.101 0.521 -16.534 1.00 89.69 177 ARG A CA 1
ATOM 1440 C C . ARG A 1 177 ? 2.901 -0.407 -16.364 1.00 89.69 177 ARG A C 1
ATOM 1442 O O . ARG A 1 177 ? 2.200 -0.306 -15.362 1.00 89.69 177 ARG A O 1
ATOM 1449 N N . ARG A 1 178 ? 2.703 -1.336 -17.304 1.00 93.12 178 ARG A N 1
ATOM 1450 C CA . ARG A 1 178 ? 1.643 -2.344 -17.220 1.00 93.12 178 ARG A CA 1
ATOM 1451 C C . ARG A 1 178 ? 1.821 -3.245 -15.997 1.00 93.12 178 ARG A C 1
ATOM 1453 O O . ARG A 1 178 ? 0.862 -3.458 -15.270 1.00 93.12 178 ARG A O 1
ATOM 1460 N N . LEU A 1 179 ? 3.043 -3.706 -15.728 1.00 92.75 179 LEU A N 1
ATOM 1461 C CA . LEU A 1 179 ? 3.341 -4.529 -14.554 1.00 92.75 179 LEU A CA 1
ATOM 1462 C C . LEU A 1 179 ? 3.027 -3.798 -13.239 1.00 92.75 179 LEU A C 1
ATOM 1464 O O . LEU A 1 179 ? 2.453 -4.392 -12.328 1.00 92.75 179 LEU A O 1
ATOM 1468 N N . ILE A 1 180 ? 3.364 -2.508 -13.146 1.00 91.50 180 ILE A N 1
ATOM 1469 C CA . ILE A 1 180 ? 3.022 -1.669 -11.988 1.00 91.50 180 ILE A CA 1
ATOM 1470 C C . ILE A 1 180 ? 1.507 -1.556 -11.833 1.00 91.50 180 ILE A C 1
ATOM 1472 O O . ILE A 1 180 ? 0.991 -1.672 -10.724 1.00 91.50 180 ILE A O 1
ATOM 1476 N N . GLU A 1 181 ? 0.795 -1.296 -12.927 1.00 93.88 181 GLU A N 1
ATOM 1477 C CA . GLU A 1 181 ? -0.658 -1.147 -12.906 1.00 93.88 181 GLU A CA 1
ATOM 1478 C C . GLU A 1 181 ? -1.352 -2.445 -12.474 1.00 93.88 181 GLU A C 1
ATOM 1480 O O . GLU A 1 181 ? -2.218 -2.416 -11.599 1.00 93.88 181 GLU A O 1
ATOM 1485 N N . ASP A 1 182 ? -0.927 -3.580 -13.026 1.00 94.56 182 ASP A N 1
ATOM 1486 C CA . ASP A 1 182 ? -1.452 -4.898 -12.673 1.00 94.56 182 ASP A CA 1
ATOM 1487 C C . ASP A 1 182 ? -1.153 -5.223 -11.195 1.00 94.56 182 ASP A C 1
ATOM 1489 O O . ASP A 1 182 ? -2.061 -5.609 -10.456 1.00 94.56 182 ASP A O 1
ATOM 1493 N N . SER A 1 183 ? 0.065 -4.935 -10.717 1.00 93.62 183 SER A N 1
ATOM 1494 C CA . SER A 1 183 ? 0.446 -5.120 -9.304 1.00 93.62 183 SER A CA 1
ATOM 1495 C C . SER A 1 183 ? -0.371 -4.234 -8.353 1.00 93.62 183 SER A C 1
ATOM 1497 O O . SER A 1 183 ? -0.732 -4.659 -7.256 1.00 93.62 183 SER A O 1
ATOM 1499 N N . LYS A 1 184 ? -0.695 -2.996 -8.757 1.00 94.00 184 LYS A N 1
ATOM 1500 C CA . LYS A 1 184 ? -1.551 -2.085 -7.975 1.00 94.00 184 LYS A CA 1
ATOM 1501 C C . LYS A 1 184 ? -2.984 -2.602 -7.873 1.00 94.00 184 LYS A C 1
ATOM 1503 O O . LYS A 1 184 ? -3.546 -2.582 -6.780 1.00 94.00 184 LYS A O 1
ATOM 1508 N N . LYS A 1 185 ? -3.553 -3.084 -8.982 1.00 94.94 185 LYS A N 1
ATOM 1509 C CA . LYS A 1 185 ? -4.901 -3.678 -9.006 1.00 94.94 185 LYS A CA 1
ATOM 1510 C C . LYS A 1 185 ? -4.974 -4.911 -8.112 1.00 94.94 185 LYS A C 1
ATOM 1512 O O . LYS A 1 185 ? -5.913 -5.050 -7.334 1.00 94.94 185 LYS A O 1
ATOM 1517 N N . GLU A 1 186 ? -3.974 -5.785 -8.187 1.00 94.19 186 GLU A N 1
ATOM 1518 C CA . GLU A 1 186 ? -3.906 -6.981 -7.345 1.00 94.19 186 GLU A CA 1
ATOM 1519 C C . GLU A 1 186 ? -3.819 -6.626 -5.855 1.00 94.19 186 GLU A C 1
ATOM 1521 O O . GLU A 1 186 ? -4.549 -7.177 -5.031 1.00 94.19 186 GLU A O 1
ATOM 1526 N N . LEU A 1 187 ? -2.999 -5.634 -5.509 1.00 92.44 187 LEU A N 1
ATOM 1527 C CA . LEU A 1 187 ? -2.868 -5.135 -4.144 1.00 92.44 187 LEU A CA 1
ATOM 1528 C C . LEU A 1 187 ? -4.196 -4.561 -3.616 1.00 92.44 187 LEU A C 1
ATOM 1530 O O . LEU A 1 187 ? -4.568 -4.797 -2.465 1.00 92.44 187 LEU A O 1
ATOM 1534 N N . GLU A 1 188 ? -4.945 -3.843 -4.449 1.00 91.50 188 GLU A N 1
ATOM 1535 C CA . GLU A 1 188 ? -6.257 -3.299 -4.088 1.00 91.50 188 GLU A CA 1
ATOM 1536 C C . GLU A 1 188 ? -7.315 -4.401 -3.890 1.00 91.50 188 GLU A C 1
ATOM 1538 O O . GLU A 1 188 ? -8.086 -4.373 -2.923 1.00 91.50 188 GLU A O 1
ATOM 1543 N N . LEU A 1 189 ? -7.301 -5.434 -4.736 1.00 92.31 189 LEU A N 1
ATOM 1544 C CA . LEU A 1 189 ? -8.141 -6.627 -4.576 1.00 92.31 189 LEU A CA 1
ATOM 1545 C C . LEU A 1 189 ? -7.812 -7.397 -3.290 1.00 92.31 189 LEU A C 1
ATOM 1547 O O . LEU A 1 189 ? -8.717 -7.829 -2.572 1.00 92.31 189 LEU A O 1
ATOM 1551 N N . LEU A 1 190 ? -6.531 -7.537 -2.945 1.00 89.44 190 LEU A N 1
ATOM 1552 C CA . LEU A 1 190 ? -6.117 -8.158 -1.684 1.00 89.44 190 LEU A CA 1
ATOM 1553 C C . LEU A 1 190 ? -6.593 -7.347 -0.478 1.00 89.44 190 LEU A C 1
ATOM 1555 O O . LEU A 1 190 ? -7.135 -7.915 0.469 1.00 89.44 190 LEU A O 1
ATOM 1559 N N . ARG A 1 191 ? -6.474 -6.017 -0.524 1.00 87.62 191 ARG A N 1
ATOM 1560 C CA . ARG A 1 191 ? -6.959 -5.146 0.555 1.00 87.62 191 ARG A CA 1
ATOM 1561 C C . ARG A 1 191 ? -8.469 -5.259 0.744 1.00 87.62 191 ARG A C 1
ATOM 1563 O O . ARG A 1 191 ? -8.925 -5.419 1.873 1.00 87.62 191 ARG A O 1
ATOM 1570 N N . THR A 1 192 ? -9.242 -5.209 -0.337 1.00 86.88 192 THR A N 1
ATOM 1571 C CA . THR A 1 192 ? -10.714 -5.286 -0.280 1.00 86.88 192 THR A CA 1
ATOM 1572 C C . THR A 1 192 ? -11.218 -6.669 0.136 1.00 86.88 192 THR A C 1
ATOM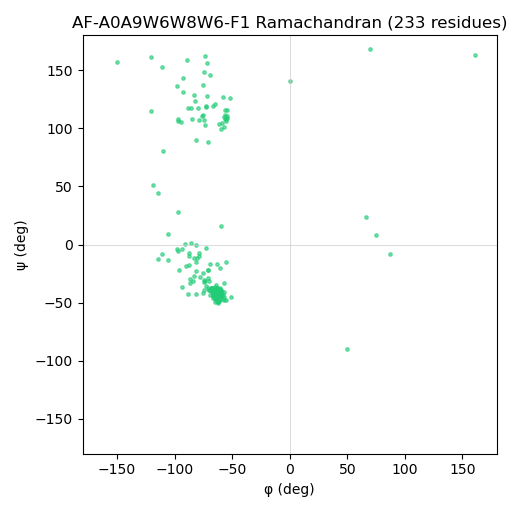 1574 O O . THR A 1 192 ? -12.092 -6.782 0.992 1.00 86.88 192 THR A O 1
ATOM 1577 N N . SER A 1 193 ? -10.646 -7.746 -0.402 1.00 86.56 193 SER A N 1
ATOM 1578 C CA . SER A 1 193 ? -11.012 -9.110 0.005 1.00 86.56 193 SER A CA 1
ATOM 1579 C C . SER A 1 193 ? -10.679 -9.377 1.476 1.00 86.56 193 SER A C 1
ATOM 1581 O O . SER A 1 193 ? -11.498 -9.939 2.210 1.00 86.56 193 SER A O 1
ATOM 1583 N N . LYS A 1 194 ? -9.516 -8.906 1.941 1.00 85.00 194 LYS A N 1
ATOM 1584 C CA . LYS A 1 194 ? -9.099 -9.010 3.340 1.00 85.00 194 LYS A CA 1
ATOM 1585 C C . LYS A 1 194 ? -10.029 -8.248 4.272 1.00 85.00 194 LYS A C 1
ATOM 1587 O O . LYS A 1 194 ? -10.438 -8.816 5.279 1.00 85.00 194 LYS A O 1
ATOM 1592 N N . THR A 1 195 ? -10.410 -7.009 3.954 1.00 81.44 195 THR A N 1
ATOM 1593 C CA . THR A 1 195 ? -11.345 -6.248 4.802 1.00 81.44 195 THR A CA 1
ATOM 1594 C C . THR A 1 195 ? -12.703 -6.939 4.896 1.00 81.44 195 THR A C 1
ATOM 1596 O O . THR A 1 195 ? -13.230 -7.083 5.998 1.00 81.44 195 THR A O 1
ATOM 1599 N N . ILE A 1 196 ? -13.235 -7.453 3.784 1.00 83.19 196 ILE A N 1
ATOM 1600 C CA . ILE A 1 196 ? -14.504 -8.196 3.763 1.00 83.19 196 ILE A CA 1
ATOM 1601 C C . ILE A 1 196 ? -14.417 -9.470 4.617 1.00 83.19 196 ILE A C 1
ATOM 1603 O O . ILE A 1 196 ? -15.298 -9.724 5.447 1.00 83.19 196 ILE A O 1
ATOM 1607 N N . SER A 1 197 ? -13.353 -10.260 4.446 1.00 84.50 197 SER A N 1
ATOM 1608 C CA . SER A 1 197 ? -13.136 -11.497 5.205 1.00 84.50 197 SER A CA 1
ATOM 1609 C C . SER A 1 197 ? -12.960 -11.217 6.698 1.00 84.50 197 SER A C 1
ATOM 1611 O O . SER A 1 197 ? -13.586 -11.873 7.531 1.00 84.50 197 SER A O 1
ATOM 1613 N N . SER A 1 198 ? -12.160 -10.209 7.047 1.00 83.44 198 SER A N 1
ATOM 1614 C CA . SER A 1 198 ? -11.937 -9.766 8.424 1.00 83.44 198 SER A CA 1
ATOM 1615 C C . SER A 1 198 ? -13.230 -9.307 9.098 1.00 83.44 198 SER A C 1
ATOM 1617 O O . SER A 1 198 ? -13.538 -9.753 10.204 1.00 83.44 198 SER A O 1
ATOM 1619 N N . CYS A 1 199 ? -14.023 -8.461 8.434 1.00 81.62 199 CYS A N 1
ATOM 1620 C CA . CYS A 1 199 ? -15.312 -8.005 8.954 1.00 81.62 199 CYS A CA 1
ATOM 1621 C C . CYS A 1 199 ? -16.279 -9.177 9.160 1.00 81.62 199 CYS A C 1
ATOM 1623 O O . CYS A 1 199 ? -16.897 -9.284 10.218 1.00 81.62 199 CYS A O 1
ATOM 1625 N N . SER A 1 200 ? -16.363 -10.094 8.193 1.00 82.94 200 SER A N 1
ATOM 1626 C CA . SER A 1 200 ? -17.218 -11.283 8.291 1.00 82.94 200 SER A CA 1
ATOM 1627 C C . SER A 1 200 ? -16.791 -12.204 9.436 1.00 82.94 200 SER A C 1
ATOM 1629 O O . SER A 1 200 ? -17.633 -12.681 10.196 1.00 82.94 200 SER A O 1
ATOM 1631 N N . GLY A 1 201 ? -15.483 -12.423 9.600 1.00 83.56 201 GLY A N 1
ATOM 1632 C CA . GLY A 1 201 ? -14.923 -13.202 10.702 1.00 83.56 201 GLY A CA 1
ATOM 1633 C C . GLY A 1 201 ? -15.206 -12.568 12.063 1.00 83.56 201 GLY A C 1
ATOM 1634 O O . GLY A 1 201 ? -15.630 -13.261 12.988 1.00 83.56 201 GLY A O 1
ATOM 1635 N N . TRP A 1 202 ? -15.052 -11.247 12.176 1.00 82.44 202 TRP A N 1
ATOM 1636 C CA . TRP A 1 202 ? -15.361 -10.518 13.404 1.00 82.44 202 TRP A CA 1
ATOM 1637 C C . TRP A 1 202 ? -16.844 -10.626 13.776 1.00 82.44 202 TRP A C 1
ATOM 1639 O O . TRP A 1 202 ? -17.162 -11.050 14.889 1.00 82.44 202 TRP A O 1
ATOM 1649 N N . VAL A 1 203 ? -17.750 -10.349 12.835 1.00 82.88 203 VAL A N 1
ATOM 1650 C CA . VAL A 1 203 ? -19.201 -10.486 13.046 1.00 82.88 203 VAL A CA 1
ATOM 1651 C C . VAL A 1 203 ? -19.568 -11.922 13.442 1.00 82.88 203 VAL A C 1
ATOM 1653 O O . VAL A 1 203 ? -20.304 -12.125 14.405 1.00 82.88 203 VAL A O 1
ATOM 1656 N N . ASN A 1 204 ? -18.991 -12.929 12.781 1.00 85.12 204 ASN A N 1
ATOM 1657 C CA . ASN A 1 204 ? -19.216 -14.333 13.130 1.00 85.12 204 ASN A CA 1
ATOM 1658 C C . ASN A 1 204 ? -18.696 -14.691 14.526 1.00 85.12 204 ASN A C 1
ATOM 1660 O O . ASN A 1 204 ? -19.371 -15.413 15.253 1.00 85.12 204 ASN A O 1
ATOM 1664 N N . SER A 1 205 ? -17.527 -14.187 14.929 1.00 83.38 205 SER A N 1
ATOM 1665 C CA . SER A 1 205 ? -16.990 -14.436 16.272 1.00 83.38 205 SER A CA 1
ATOM 1666 C C . SER A 1 205 ? -17.880 -13.847 17.368 1.00 83.38 205 SER A C 1
ATOM 1668 O O . SER A 1 205 ? -18.135 -14.504 18.377 1.00 83.38 205 SER A O 1
ATOM 1670 N N . LEU A 1 206 ? -18.429 -12.647 17.147 1.00 81.81 206 LEU A N 1
ATOM 1671 C CA . LEU A 1 206 ? -19.417 -12.053 18.043 1.00 81.81 206 LEU A CA 1
ATOM 1672 C C . LEU A 1 206 ? -20.693 -12.898 18.091 1.00 81.81 206 LEU A C 1
ATOM 1674 O O . LEU A 1 206 ? -21.201 -13.172 19.177 1.00 81.81 206 LEU A O 1
ATOM 1678 N N . ALA A 1 207 ? -21.175 -13.360 16.936 1.00 81.06 207 ALA A N 1
ATOM 1679 C CA . ALA A 1 207 ? -22.358 -14.207 16.849 1.00 81.06 207 ALA A CA 1
ATOM 1680 C C . ALA A 1 207 ? -22.185 -15.530 17.604 1.00 81.06 207 ALA A C 1
ATOM 1682 O O . ALA A 1 207 ? -23.060 -15.907 18.380 1.00 81.06 207 ALA A O 1
ATOM 1683 N N . ILE A 1 208 ? -21.035 -16.194 17.454 1.00 83.62 208 ILE A N 1
ATOM 1684 C CA . ILE A 1 208 ? -20.710 -17.418 18.194 1.00 83.62 208 ILE A CA 1
ATOM 1685 C C . ILE A 1 208 ? -20.691 -17.140 19.699 1.00 83.62 208 ILE A C 1
ATOM 1687 O O . ILE A 1 208 ? -21.276 -17.900 20.466 1.00 83.62 208 ILE A O 1
ATOM 1691 N N . ASN A 1 209 ? -20.072 -16.042 20.134 1.00 80.62 209 ASN A N 1
ATOM 1692 C CA . ASN A 1 209 ? -19.983 -15.712 21.556 1.00 80.62 209 ASN A CA 1
ATOM 1693 C C . ASN A 1 209 ? -21.356 -15.426 22.188 1.00 80.62 209 ASN A C 1
ATOM 1695 O O . ASN A 1 209 ? -21.582 -15.787 23.340 1.00 80.62 209 ASN A O 1
ATOM 1699 N N . VAL A 1 210 ? -22.269 -14.782 21.452 1.00 83.00 210 VAL A N 1
ATOM 1700 C CA . VAL A 1 210 ? -23.592 -14.381 21.967 1.00 83.00 210 VAL A CA 1
ATOM 1701 C C . VAL A 1 210 ? -24.644 -15.478 21.784 1.00 83.00 210 VAL A C 1
ATOM 1703 O O . VAL A 1 210 ? -25.442 -15.730 22.685 1.00 83.00 210 VAL A O 1
ATOM 1706 N N . PHE A 1 211 ? -24.664 -16.129 20.623 1.00 83.19 211 PHE A N 1
ATOM 1707 C CA . PHE A 1 211 ? -25.722 -17.056 20.211 1.00 83.19 211 PHE A CA 1
ATOM 1708 C C . PHE A 1 211 ? -25.269 -18.520 20.141 1.00 83.19 211 PHE A C 1
ATOM 1710 O O . PHE A 1 211 ? -26.109 -19.403 19.964 1.00 83.19 211 PHE A O 1
ATOM 1717 N N . GLY A 1 212 ? -23.970 -18.799 20.278 1.00 84.81 212 GLY A N 1
ATOM 1718 C CA . GLY A 1 212 ? -23.411 -20.152 20.205 1.00 84.81 212 GLY A CA 1
ATOM 1719 C C . GLY A 1 212 ? -23.328 -20.736 18.791 1.00 84.81 212 GLY A C 1
ATOM 1720 O O . GLY A 1 212 ? -23.039 -21.921 18.655 1.00 84.81 212 GLY A O 1
ATOM 1721 N N . ALA A 1 213 ? -23.600 -19.942 17.753 1.00 85.31 213 ALA A N 1
ATOM 1722 C CA . ALA A 1 213 ? -23.551 -20.353 16.350 1.00 85.31 213 ALA A CA 1
ATOM 1723 C C . ALA A 1 213 ? -23.184 -19.167 15.449 1.00 85.31 213 ALA A C 1
ATOM 1725 O O . ALA A 1 213 ? -23.398 -18.008 15.816 1.00 85.31 213 ALA A O 1
ATOM 1726 N N . THR A 1 214 ? -22.648 -19.447 14.260 1.00 85.44 214 THR A N 1
ATOM 1727 C CA . THR A 1 214 ? -22.420 -18.406 13.247 1.00 85.44 214 THR A CA 1
ATOM 1728 C C . THR A 1 214 ? -23.735 -17.950 12.605 1.00 85.44 214 THR A C 1
ATOM 1730 O O . THR A 1 214 ? -24.740 -18.661 12.631 1.00 85.44 214 THR A O 1
ATOM 1733 N N . HIS A 1 215 ? -23.737 -16.780 11.956 1.00 75.12 215 HIS A N 1
ATOM 1734 C CA . HIS A 1 215 ? -24.910 -16.301 11.209 1.00 75.12 215 HIS A CA 1
ATOM 1735 C C . HIS A 1 215 ? -25.292 -17.194 10.016 1.00 75.12 215 HIS A C 1
ATOM 1737 O O . HIS A 1 215 ? -26.413 -17.099 9.518 1.00 75.12 215 HIS A O 1
ATOM 1743 N N . TYR A 1 216 ? -24.380 -18.063 9.573 1.00 83.31 216 TYR A N 1
ATOM 1744 C CA . TYR A 1 216 ? -24.539 -18.905 8.389 1.00 83.31 216 TYR A CA 1
ATOM 1745 C C . TYR A 1 216 ? -25.030 -20.323 8.711 1.00 83.31 216 TYR A C 1
ATOM 1747 O O . TYR A 1 216 ? -25.609 -20.974 7.847 1.00 83.31 216 TYR A O 1
ATOM 1755 N N . GLU A 1 217 ? -24.850 -20.806 9.943 1.00 76.00 217 GLU A N 1
ATOM 1756 C CA . GLU A 1 217 ? -25.182 -22.189 10.330 1.00 76.00 217 GLU A CA 1
ATOM 1757 C C . GLU A 1 217 ? -26.673 -22.416 10.649 1.00 76.00 217 GLU A C 1
ATOM 1759 O O . GLU A 1 217 ? -27.094 -23.540 10.923 1.00 76.00 217 GLU A O 1
ATOM 1764 N N . GLY A 1 218 ? -27.507 -21.375 10.565 1.00 67.12 218 GLY A N 1
ATOM 1765 C CA . GLY A 1 218 ? -28.904 -21.440 10.991 1.00 67.12 218 GLY A CA 1
ATOM 1766 C C . GLY A 1 218 ? -29.030 -21.555 12.515 1.00 67.12 218 GLY A C 1
ATOM 1767 O O . GLY A 1 218 ? -28.052 -21.754 13.234 1.00 67.12 218 GLY A O 1
ATOM 1768 N N . ARG A 1 219 ? -30.245 -21.377 13.058 1.00 65.94 219 ARG A N 1
ATOM 1769 C CA . ARG A 1 219 ? -30.440 -21.490 14.514 1.00 65.94 219 ARG A CA 1
ATOM 1770 C C . ARG A 1 219 ? -29.994 -22.885 14.962 1.00 65.94 219 ARG A C 1
ATOM 1772 O O . ARG A 1 219 ? -30.526 -23.855 14.411 1.00 65.94 219 ARG A O 1
ATOM 1779 N N . PRO A 1 220 ? -29.102 -23.008 15.964 1.00 61.03 220 PRO A N 1
ATOM 1780 C CA . PRO A 1 220 ? -28.760 -24.308 16.507 1.00 61.03 220 PRO A CA 1
ATOM 1781 C C . PRO A 1 220 ? -30.064 -24.954 16.970 1.00 61.03 220 PRO A C 1
ATOM 1783 O O . PRO A 1 220 ? -30.776 -24.413 17.822 1.00 61.03 220 PRO A O 1
ATOM 1786 N N . GLN A 1 221 ? -30.428 -26.072 16.333 1.00 66.00 221 GLN A N 1
ATOM 1787 C CA . GLN A 1 221 ? -31.584 -26.861 16.742 1.00 66.00 221 GLN A CA 1
ATOM 1788 C C . GLN A 1 221 ? -31.407 -27.134 18.237 1.00 66.00 221 GLN A C 1
ATOM 1790 O O . GLN A 1 221 ? -30.331 -27.602 18.624 1.00 66.00 221 GLN A O 1
ATOM 1795 N N . PRO A 1 222 ? -32.396 -26.807 19.090 1.00 62.56 222 PRO A N 1
ATOM 1796 C CA . PRO A 1 222 ? -32.259 -27.017 20.519 1.00 62.56 222 PRO A CA 1
ATOM 1797 C C . PRO A 1 222 ? -31.898 -28.482 20.719 1.00 62.56 222 PRO A C 1
ATOM 1799 O O . PRO A 1 222 ? -32.667 -29.369 20.339 1.00 62.56 222 PRO A O 1
ATOM 1802 N N . VAL A 1 223 ? -30.697 -28.729 21.248 1.00 60.72 223 VAL A N 1
ATOM 1803 C CA . VAL A 1 223 ? -30.202 -30.080 21.497 1.00 60.72 223 VAL A CA 1
ATOM 1804 C C . VAL A 1 223 ? -31.267 -30.740 22.359 1.00 60.72 223 VAL A C 1
ATOM 1806 O O . VAL A 1 223 ? -31.494 -30.301 23.490 1.00 60.72 223 VAL A O 1
ATOM 1809 N N . LYS A 1 224 ? -32.015 -31.701 21.797 1.00 61.38 224 LYS A N 1
ATOM 1810 C CA . LYS A 1 224 ? -33.110 -32.373 22.501 1.00 61.38 224 LYS A CA 1
ATOM 1811 C C . LYS A 1 224 ? -32.490 -32.977 23.751 1.00 61.38 224 LYS A C 1
ATOM 1813 O O . LYS A 1 224 ? -31.796 -33.986 23.653 1.00 61.38 224 LYS A O 1
ATOM 1818 N N . LYS A 1 225 ? -32.674 -32.325 24.906 1.00 57.81 225 LYS A N 1
ATOM 1819 C CA . LYS A 1 225 ? -32.157 -32.808 26.186 1.00 57.81 225 LYS A CA 1
ATOM 1820 C C . LYS A 1 225 ? -32.680 -34.227 26.329 1.00 57.81 225 LYS A C 1
ATOM 1822 O O . LYS A 1 225 ? -33.890 -34.415 26.441 1.00 57.81 225 LYS A O 1
ATOM 1827 N N . ALA A 1 226 ? -31.785 -35.211 26.243 1.00 58.66 226 ALA A N 1
ATOM 1828 C CA . ALA A 1 226 ? -32.136 -36.604 26.434 1.00 58.66 226 ALA A CA 1
ATOM 1829 C C . ALA A 1 226 ? -32.799 -36.692 27.809 1.00 58.66 226 ALA A C 1
ATOM 1831 O O . ALA A 1 226 ? -32.151 -36.474 28.832 1.00 58.66 226 ALA A O 1
ATOM 1832 N N . SER A 1 227 ? -34.118 -36.893 27.826 1.00 61.09 227 SER A N 1
ATOM 1833 C CA . SER A 1 227 ? -34.887 -36.984 29.057 1.00 61.09 227 SER A CA 1
ATOM 1834 C C . SER A 1 227 ? -34.278 -38.114 29.874 1.00 61.09 227 SER A C 1
ATOM 1836 O O . SER A 1 227 ? -34.374 -39.281 29.481 1.00 61.09 227 SER A O 1
ATOM 1838 N N . SER A 1 228 ? -33.613 -37.781 30.977 1.00 59.56 228 SER A N 1
ATOM 1839 C CA . SER A 1 228 ? -33.112 -38.778 31.906 1.00 59.56 228 SER A CA 1
ATOM 1840 C C . SER A 1 228 ? -34.328 -39.534 32.438 1.00 59.56 228 SER A C 1
ATOM 1842 O O . SER A 1 228 ? -35.120 -39.024 33.232 1.00 59.56 228 SER A O 1
ATOM 1844 N N . LYS A 1 229 ? -34.542 -40.754 31.932 1.00 64.75 229 LYS A N 1
ATOM 1845 C CA . LYS A 1 229 ? -35.553 -41.664 32.467 1.00 64.75 229 LYS A CA 1
ATOM 1846 C C . LYS A 1 229 ? -35.184 -41.915 33.927 1.00 64.75 229 LYS A C 1
ATOM 1848 O O . LYS A 1 229 ? -34.298 -42.716 34.215 1.00 64.75 229 LYS A O 1
ATOM 1853 N N . LYS A 1 230 ? -35.853 -41.218 34.851 1.00 59.41 230 LYS A N 1
ATOM 1854 C CA . LYS A 1 230 ? -35.831 -41.542 36.279 1.00 59.41 230 LYS A CA 1
ATOM 1855 C C . LYS A 1 230 ? -36.268 -43.003 36.415 1.00 59.41 230 LYS A C 1
ATOM 1857 O O . LYS A 1 230 ? -37.445 -43.312 36.237 1.00 59.41 230 LYS A O 1
ATOM 1862 N N . LYS A 1 231 ? -35.321 -43.903 36.703 1.00 62.50 231 LYS A N 1
ATOM 1863 C CA . LYS A 1 231 ? -35.613 -45.274 37.139 1.00 62.50 231 LYS A CA 1
ATOM 1864 C C . LYS A 1 231 ? -36.445 -45.176 38.420 1.00 62.50 231 LYS A C 1
ATOM 1866 O O . LYS A 1 231 ? -35.926 -44.830 39.477 1.00 62.50 231 LYS A O 1
ATOM 1871 N N . LYS A 1 232 ? -37.751 -45.430 38.311 1.00 61.59 232 LYS A N 1
ATOM 1872 C CA . LYS A 1 232 ? -38.630 -45.637 39.464 1.00 61.59 232 LYS A CA 1
ATOM 1873 C C . LYS A 1 232 ? -38.307 -47.009 40.068 1.00 61.59 232 LYS A C 1
ATOM 1875 O O . LYS A 1 232 ? -38.397 -48.017 39.380 1.00 61.59 232 LYS A O 1
ATOM 1880 N N . SER A 1 233 ? -37.882 -46.956 41.328 1.00 56.44 233 SER A N 1
ATOM 1881 C CA . SER A 1 233 ? -37.942 -47.946 42.413 1.00 56.44 233 SER A CA 1
ATOM 1882 C C . SER A 1 233 ? -38.593 -49.312 42.132 1.00 56.44 233 SER A C 1
ATOM 1884 O O . SER A 1 233 ? -39.696 -49.383 41.591 1.00 56.44 233 SER A O 1
ATOM 1886 N N . ARG A 1 234 ? -37.988 -50.374 42.680 1.00 57.38 234 ARG A N 1
ATOM 1887 C CA . ARG A 1 234 ? -38.738 -51.493 43.264 1.00 57.38 234 ARG A CA 1
ATOM 1888 C C . ARG A 1 234 ? -38.342 -51.614 44.736 1.00 57.38 234 ARG A C 1
ATOM 1890 O O . ARG A 1 234 ? -37.172 -51.834 45.038 1.00 57.38 234 ARG A O 1
ATOM 1897 N N . ARG A 1 235 ? -39.328 -51.368 45.595 1.00 61.62 235 ARG A N 1
ATOM 1898 C CA . ARG A 1 235 ? -39.344 -51.684 47.022 1.00 61.62 235 ARG A CA 1
ATOM 1899 C C . ARG A 1 235 ? -39.881 -53.100 47.185 1.00 61.62 235 ARG A C 1
ATOM 1901 O O . ARG A 1 235 ? -40.697 -53.485 46.313 1.00 61.62 235 ARG A O 1
#

pLDDT: mean 77.75, std 14.84, range [43.34, 96.56]